Protein AF-0000000084338609 (afdb_homodimer)

Structure (mmCIF, N/CA/C/O backbone):
data_AF-0000000084338609-model_v1
#
loop_
_entity.id
_entity.type
_entity.pdbx_description
1 polymer 'Glyoxalase/Bleomycin resistance protein/Dioxygenase superfamily protein'
#
loop_
_atom_site.group_PDB
_atom_site.id
_atom_site.type_symbol
_atom_site.label_atom_id
_atom_site.label_alt_id
_atom_site.label_comp_id
_atom_site.label_asym_id
_atom_site.label_entity_id
_atom_site.label_seq_id
_atom_site.pdbx_PDB_ins_code
_atom_site.Cartn_x
_atom_site.Cartn_y
_atom_site.Cartn_z
_atom_site.occupancy
_atom_site.B_iso_or_equiv
_atom_site.auth_seq_id
_atom_site.auth_comp_id
_atom_site.auth_asym_id
_atom_site.auth_atom_id
_atom_site.pdbx_PDB_model_num
ATOM 1 N N . MET A 1 1 ? 0.098 9.461 13.445 1 87.94 1 MET A N 1
ATOM 2 C CA . MET A 1 1 ? -0.353 8.664 12.312 1 87.94 1 MET A CA 1
ATOM 3 C C . MET A 1 1 ? 0.06 7.203 12.469 1 87.94 1 MET A C 1
ATOM 5 O O . MET A 1 1 ? 1.233 6.906 12.703 1 87.94 1 MET A O 1
ATOM 9 N N . ARG A 1 2 ? -0.938 6.297 12.406 1 88.81 2 ARG A N 1
ATOM 10 C CA . ARG A 1 2 ? -0.7 4.855 12.43 1 88.81 2 ARG A CA 1
ATOM 11 C C . ARG A 1 2 ? -1.243 4.188 11.172 1 88.81 2 ARG A C 1
ATOM 13 O O . ARG A 1 2 ? -2.371 4.461 10.758 1 88.81 2 ARG A O 1
ATOM 20 N N . LEU A 1 3 ? -0.462 3.348 10.648 1 91.56 3 LEU A N 1
ATOM 21 C CA . LEU A 1 3 ? -0.918 2.648 9.453 1 91.56 3 LEU A CA 1
ATOM 22 C C . LEU A 1 3 ? -1.993 1.624 9.797 1 91.56 3 LEU A C 1
ATOM 24 O O . LEU A 1 3 ? -1.75 0.702 10.578 1 91.56 3 LEU A O 1
ATOM 28 N N . ALA A 1 4 ? -3.098 1.793 9.25 1 92 4 ALA A N 1
ATOM 29 C CA . ALA A 1 4 ? -4.207 0.884 9.531 1 92 4 ALA A CA 1
ATOM 30 C C . ALA A 1 4 ? -4.434 -0.074 8.367 1 92 4 ALA A C 1
ATOM 32 O O . ALA A 1 4 ? -4.625 -1.275 8.57 1 92 4 ALA A O 1
ATOM 33 N N . PHE A 1 5 ? -4.352 0.494 7.176 1 93.12 5 PHE A N 1
ATOM 34 C CA . PHE A 1 5 ? -4.684 -0.307 6.004 1 93.12 5 PHE A CA 1
ATOM 35 C C . PHE A 1 5 ? -3.717 -0.025 4.859 1 93.12 5 PHE A C 1
ATOM 37 O O . PHE A 1 5 ? -3.107 1.045 4.805 1 93.12 5 PHE A O 1
ATOM 44 N N . THR A 1 6 ? -3.453 -0.991 4.098 1 94.69 6 THR A N 1
ATOM 45 C CA . THR A 1 6 ? -3.207 -0.726 2.684 1 94.69 6 THR A CA 1
ATOM 46 C C . THR A 1 6 ? -4.504 -0.804 1.884 1 94.69 6 THR A C 1
ATOM 48 O O . THR A 1 6 ? -5.199 -1.823 1.915 1 94.69 6 THR A O 1
ATOM 51 N N . TYR A 1 7 ? -4.852 0.282 1.239 1 95.19 7 TYR A N 1
ATOM 52 C CA . TYR A 1 7 ? -6.152 0.395 0.583 1 95.19 7 TYR A CA 1
ATOM 53 C C . TYR A 1 7 ? -6.016 0.237 -0.926 1 95.19 7 TYR A C 1
ATOM 55 O O . TYR A 1 7 ? -5.137 0.847 -1.544 1 95.19 7 TYR A O 1
ATOM 63 N N . ASN A 1 8 ? -6.801 -0.624 -1.432 1 96.06 8 ASN A N 1
ATOM 64 C CA . ASN A 1 8 ? -6.855 -0.903 -2.863 1 96.06 8 ASN A CA 1
ATOM 65 C C . ASN A 1 8 ? -8.242 -0.628 -3.436 1 96.06 8 ASN A C 1
ATOM 67 O O . ASN A 1 8 ? -9.141 -1.459 -3.312 1 96.06 8 ASN A O 1
ATOM 71 N N . PRO A 1 9 ? -8.398 0.532 -4.117 1 95.69 9 PRO A N 1
ATOM 72 C CA . PRO A 1 9 ? -9.664 0.771 -4.812 1 95.69 9 PRO A CA 1
ATOM 73 C C . PRO A 1 9 ? -9.828 -0.091 -6.062 1 95.69 9 PRO A C 1
ATOM 75 O O . PRO A 1 9 ? -8.906 -0.176 -6.879 1 95.69 9 PRO A O 1
ATOM 78 N N . VAL A 1 10 ? -10.953 -0.703 -6.246 1 95.94 10 VAL A N 1
ATOM 79 C CA . VAL A 1 10 ? -11.141 -1.642 -7.348 1 95.94 10 VAL A CA 1
ATOM 80 C C . VAL A 1 10 ? -12.461 -1.353 -8.055 1 95.94 10 VAL A C 1
ATOM 82 O O . VAL A 1 10 ? -13.406 -0.859 -7.438 1 95.94 10 VAL A O 1
ATOM 85 N N . PRO A 1 11 ? -12.523 -1.62 -9.344 1 94.06 11 PRO A N 1
ATOM 86 C CA . PRO A 1 11 ? -13.773 -1.388 -10.07 1 94.06 11 PRO A CA 1
ATOM 87 C C . PRO A 1 11 ? -14.852 -2.412 -9.734 1 94.06 11 PRO A C 1
ATOM 89 O O . PRO A 1 11 ? -16.047 -2.148 -9.93 1 94.06 11 PRO A O 1
ATOM 92 N N . ASP A 1 12 ? -14.508 -3.607 -9.258 1 94.19 12 ASP A N 1
ATOM 93 C CA . ASP A 1 12 ? -15.414 -4.703 -8.922 1 94.19 12 ASP A CA 1
ATOM 94 C C . ASP A 1 12 ? -14.977 -5.406 -7.641 1 94.19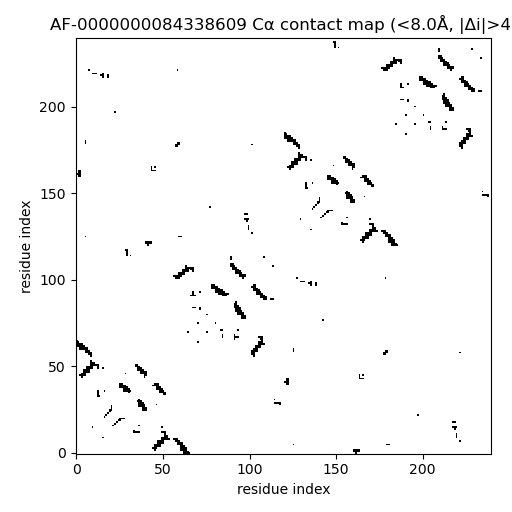 12 ASP A C 1
ATOM 96 O O . ASP A 1 12 ? -14.078 -6.25 -7.668 1 94.19 12 ASP A O 1
ATOM 100 N N . VAL A 1 13 ? -15.672 -5.164 -6.551 1 94.44 13 VAL A N 1
ATOM 101 C CA . VAL A 1 13 ? -15.289 -5.648 -5.23 1 94.44 13 VAL A CA 1
ATOM 102 C C . VAL A 1 13 ? -15.43 -7.168 -5.172 1 94.44 13 VAL A C 1
ATOM 104 O O . VAL A 1 13 ? -14.586 -7.855 -4.59 1 94.44 13 VAL A O 1
ATOM 107 N N . GLU A 1 14 ? -16.469 -7.684 -5.777 1 93.81 14 GLU A N 1
ATOM 108 C CA . GLU A 1 14 ? -16.688 -9.125 -5.77 1 93.81 14 GLU A CA 1
ATOM 109 C C . GLU A 1 14 ? -15.555 -9.859 -6.496 1 93.81 14 GLU A C 1
ATOM 111 O O . GLU A 1 14 ? -15.109 -10.914 -6.051 1 93.81 14 GLU A O 1
ATOM 116 N N . GLU A 1 15 ? -15.219 -9.328 -7.578 1 95.38 15 GLU A N 1
ATOM 117 C CA . GLU A 1 15 ? -14.102 -9.914 -8.305 1 95.38 15 GLU A CA 1
ATOM 118 C C . GLU A 1 15 ? -12.82 -9.883 -7.473 1 95.38 15 GLU A C 1
ATOM 120 O O . GLU A 1 15 ? -12.062 -10.852 -7.449 1 95.38 15 GLU A O 1
ATOM 125 N N . ALA A 1 16 ? -12.547 -8.75 -6.855 1 95 16 ALA A N 1
ATOM 126 C CA . ALA A 1 16 ? -11.383 -8.633 -5.98 1 95 16 ALA A CA 1
ATOM 127 C C . ALA A 1 16 ? -11.453 -9.641 -4.836 1 95 16 ALA A C 1
ATOM 129 O O . ALA A 1 16 ? -10.453 -10.289 -4.512 1 95 16 ALA A O 1
ATOM 130 N N . LEU A 1 17 ? -12.586 -9.758 -4.25 1 93.19 17 LEU A N 1
ATOM 131 C CA . LEU A 1 17 ? -12.797 -10.711 -3.168 1 93.19 17 LEU A CA 1
ATOM 132 C C . LEU A 1 17 ? -12.445 -12.125 -3.615 1 93.19 17 LEU A C 1
ATOM 134 O O . LEU A 1 17 ? -11.711 -12.836 -2.924 1 93.19 17 LEU A O 1
ATOM 138 N N . SER A 1 18 ? -12.969 -12.562 -4.715 1 94.81 18 SER A N 1
ATOM 139 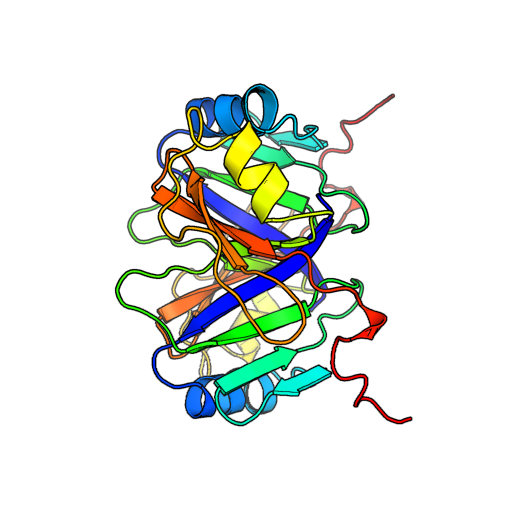C CA . SER A 1 18 ? -12.695 -13.891 -5.258 1 94.81 18 SER A CA 1
ATOM 140 C C . SER A 1 18 ? -11.203 -14.102 -5.473 1 94.81 18 SER A C 1
ATOM 142 O O . SER A 1 18 ? -10.664 -15.156 -5.137 1 94.81 18 SER A O 1
ATOM 144 N N . PHE A 1 19 ? -10.562 -13.148 -5.93 1 96.38 19 PHE A N 1
ATOM 145 C CA . PHE A 1 19 ? -9.141 -13.242 -6.215 1 96.38 19 PHE A CA 1
ATOM 146 C C . PHE A 1 19 ? -8.336 -13.383 -4.926 1 96.38 19 PHE A C 1
ATOM 148 O O . PHE A 1 19 ? -7.559 -14.328 -4.773 1 96.38 19 PHE A O 1
ATOM 155 N N . TYR A 1 20 ? -8.492 -12.445 -4.016 1 95.25 20 TYR A N 1
ATOM 156 C CA . TYR A 1 20 ? -7.66 -12.414 -2.816 1 95.25 20 TYR A CA 1
ATOM 157 C C . TYR A 1 20 ? -8 -13.57 -1.884 1 95.25 20 TYR A C 1
ATOM 159 O O . TYR A 1 20 ? -7.105 -14.172 -1.286 1 95.25 20 TYR A O 1
ATOM 167 N N . ARG A 1 21 ? -9.258 -13.883 -1.767 1 93.75 21 ARG A N 1
ATOM 168 C CA . ARG A 1 21 ? -9.68 -14.961 -0.886 1 93.75 21 ARG A CA 1
ATOM 169 C C . ARG A 1 21 ? -9.398 -16.328 -1.516 1 93.75 21 ARG A C 1
ATOM 171 O O . ARG A 1 21 ? -8.789 -17.188 -0.888 1 93.75 21 ARG A O 1
ATOM 178 N N . ASP A 1 22 ? -9.859 -16.531 -2.727 1 93.69 22 ASP A N 1
ATOM 179 C CA . ASP A 1 22 ? -9.891 -17.875 -3.316 1 93.69 22 ASP A CA 1
ATOM 180 C C . ASP A 1 22 ? -8.594 -18.172 -4.059 1 93.69 22 ASP A C 1
ATOM 182 O O . ASP A 1 22 ? -8.109 -19.312 -4.035 1 93.69 22 ASP A O 1
ATOM 186 N N . THR A 1 23 ? -8.086 -17.219 -4.785 1 91.81 23 THR A N 1
ATOM 187 C CA . THR A 1 23 ? -6.867 -17.453 -5.555 1 91.81 23 THR A CA 1
ATOM 188 C C . THR A 1 23 ? -5.637 -17.328 -4.66 1 91.81 23 THR A C 1
ATOM 190 O O . THR A 1 23 ? -4.742 -18.172 -4.715 1 91.81 23 THR A O 1
ATOM 193 N N . LEU A 1 24 ? -5.57 -16.312 -3.797 1 91.75 24 LEU A N 1
ATOM 194 C CA . LEU A 1 24 ? -4.387 -16.094 -2.973 1 91.75 24 LEU A CA 1
ATOM 195 C C . LEU A 1 24 ? -4.547 -16.75 -1.607 1 91.75 24 LEU A C 1
ATOM 197 O O . LEU A 1 24 ? -3.568 -16.922 -0.877 1 91.75 24 LEU A O 1
ATOM 201 N N . GLY A 1 25 ? -5.809 -17.062 -1.225 1 91.62 25 GLY A N 1
ATOM 202 C CA . GLY A 1 25 ? -6.062 -17.766 0.022 1 91.62 25 GLY A CA 1
ATOM 203 C C . GLY A 1 25 ? -6.023 -16.859 1.238 1 91.62 25 GLY A C 1
ATOM 204 O O . GLY A 1 25 ? -5.73 -17.312 2.348 1 91.62 25 GLY A O 1
ATOM 205 N N . TRP A 1 26 ? -6.25 -15.539 1.064 1 92.31 26 TRP A N 1
ATOM 206 C CA . TRP A 1 26 ? -6.215 -14.617 2.193 1 92.31 26 TRP A CA 1
ATOM 207 C C . TRP A 1 26 ? -7.492 -14.711 3.018 1 92.31 26 TRP A C 1
ATOM 209 O O . TRP A 1 26 ? -8.555 -15.047 2.488 1 92.31 26 TRP A O 1
ATOM 219 N N . THR A 1 27 ? -7.367 -14.469 4.273 1 93.56 27 THR A N 1
ATOM 220 C CA . THR A 1 27 ? -8.484 -14.555 5.203 1 93.56 27 THR A CA 1
ATOM 221 C C . THR A 1 27 ? -9.188 -13.203 5.332 1 93.56 27 THR A C 1
ATOM 223 O O . THR A 1 27 ? -8.539 -12.18 5.574 1 93.56 27 THR A O 1
ATOM 226 N N . GLU A 1 28 ? -10.492 -13.219 5.18 1 91.88 28 GLU A N 1
ATOM 227 C CA . GLU A 1 28 ? -11.281 -12.008 5.391 1 91.88 28 GLU A CA 1
ATOM 228 C C . GLU A 1 28 ? -11.312 -11.617 6.867 1 91.88 28 GLU A C 1
ATOM 230 O O . GLU A 1 28 ? -11.5 -12.477 7.734 1 91.88 28 GLU A O 1
ATOM 235 N N . ALA A 1 29 ? -11.055 -10.375 7.078 1 90.81 29 ALA A N 1
ATOM 236 C CA . ALA A 1 29 ? -11.156 -9.852 8.438 1 90.81 29 ALA A CA 1
ATOM 237 C C . ALA A 1 29 ? -12.57 -9.375 8.742 1 90.81 29 ALA A C 1
ATOM 239 O O . ALA A 1 29 ? -13.156 -9.742 9.758 1 90.81 29 ALA A O 1
ATOM 240 N N . TRP A 1 30 ? -13.125 -8.594 7.906 1 87.62 30 TRP A N 1
ATOM 241 C CA . TRP A 1 30 ? -14.477 -8.055 8.023 1 87.62 30 TRP A CA 1
ATOM 242 C C . TRP A 1 30 ? -14.969 -7.531 6.68 1 87.62 30 TRP A C 1
ATOM 244 O O . TRP A 1 30 ? -14.188 -7.402 5.73 1 87.62 30 TRP A O 1
ATOM 254 N N . ARG A 1 31 ? -16.25 -7.367 6.551 1 86.75 31 ARG A N 1
ATOM 255 C CA . ARG A 1 31 ? -16.875 -6.758 5.379 1 86.75 31 ARG A CA 1
ATOM 256 C C . ARG A 1 31 ? -17.938 -5.75 5.789 1 86.75 31 ARG A C 1
ATOM 258 O O . ARG A 1 31 ? -18.609 -5.922 6.812 1 86.75 31 ARG A O 1
ATOM 265 N N . HIS A 1 32 ? -17.906 -4.656 5.098 1 81.38 32 HIS A N 1
ATOM 266 C CA . HIS A 1 32 ? -19 -3.701 5.223 1 81.38 32 HIS A CA 1
ATOM 267 C C . HIS A 1 32 ? -19.891 -3.713 3.975 1 81.38 32 HIS A C 1
ATOM 269 O O . HIS A 1 32 ? -19.531 -3.107 2.959 1 81.38 32 HIS A O 1
ATOM 275 N N . GLY A 1 33 ? -20.984 -4.281 4.164 1 75.75 33 GLY A N 1
ATOM 276 C CA . GLY A 1 33 ? -21.844 -4.461 3.008 1 75.75 33 GLY A CA 1
ATOM 277 C C . GLY A 1 33 ? -21.125 -5.078 1.82 1 75.75 33 GLY A C 1
ATOM 278 O O . GLY A 1 33 ? -20.297 -5.965 1.986 1 75.75 33 GLY A O 1
ATOM 279 N N . ASP A 1 34 ? -21.578 -4.691 0.685 1 71.56 34 ASP A N 1
ATOM 280 C CA . ASP A 1 34 ? -20.953 -5.199 -0.541 1 71.56 34 ASP A CA 1
ATOM 281 C C . ASP A 1 34 ? -19.984 -4.18 -1.13 1 71.56 34 ASP A C 1
ATOM 283 O O . ASP A 1 34 ? -19.641 -4.25 -2.312 1 71.56 34 ASP A O 1
ATOM 287 N N . HIS A 1 35 ? -19.469 -3.389 -0.235 1 84.81 35 HIS A N 1
ATOM 288 C CA . HIS A 1 35 ? -18.734 -2.266 -0.814 1 84.81 35 HIS A CA 1
ATOM 289 C C . HIS A 1 35 ? -17.312 -2.203 -0.282 1 84.81 35 HIS A C 1
ATOM 291 O O . HIS A 1 35 ? -16.438 -1.592 -0.904 1 84.81 35 HIS A O 1
ATOM 297 N N . THR A 1 36 ? -17.078 -2.803 0.878 1 90 36 THR A N 1
ATOM 298 C CA . THR A 1 36 ? -15.727 -2.748 1.42 1 90 36 THR A CA 1
ATOM 299 C C . THR A 1 36 ? -15.375 -4.059 2.119 1 90 36 THR A C 1
ATOM 301 O O . THR A 1 36 ? -16.172 -4.594 2.891 1 90 36 THR A O 1
ATOM 304 N N . VAL A 1 37 ? -14.234 -4.594 1.826 1 93.12 37 VAL A N 1
ATOM 305 C CA . VAL A 1 37 ? -13.734 -5.82 2.441 1 93.12 37 VAL A CA 1
ATOM 306 C C . VAL A 1 37 ? -12.305 -5.609 2.934 1 93.12 37 VAL A C 1
ATOM 308 O O . VAL A 1 37 ? -11.484 -5 2.24 1 93.12 37 VAL A O 1
ATOM 311 N N . ALA A 1 38 ? -12.055 -6.113 4.113 1 94.06 38 ALA A N 1
ATOM 312 C CA . ALA A 1 38 ? -10.688 -6.117 4.617 1 94.06 38 ALA A CA 1
ATOM 313 C C . ALA A 1 38 ? -10.18 -7.543 4.824 1 94.06 38 ALA A C 1
ATOM 315 O O . ALA A 1 38 ? -10.938 -8.422 5.254 1 94.06 38 ALA A O 1
ATOM 316 N N . PHE A 1 39 ? -8.938 -7.762 4.445 1 94.38 39 PHE A N 1
ATOM 317 C CA . PHE A 1 39 ? -8.25 -9.031 4.648 1 94.38 39 PHE A CA 1
ATOM 318 C C . PHE A 1 39 ? -7.191 -8.906 5.738 1 94.38 39 PHE A C 1
ATOM 320 O O . PHE A 1 39 ? -6.5 -7.891 5.82 1 94.38 39 PHE A O 1
ATOM 327 N N . THR A 1 40 ? -7.078 -9.945 6.504 1 92.19 40 THR A N 1
ATOM 328 C CA . THR A 1 40 ? -5.984 -10.016 7.469 1 92.19 40 THR A CA 1
ATOM 329 C C . THR A 1 40 ? -4.656 -10.273 6.766 1 92.19 40 THR A C 1
ATOM 331 O O . THR A 1 40 ? -4.598 -11.062 5.816 1 92.19 40 THR A O 1
ATOM 334 N N . ILE A 1 41 ? -3.686 -9.539 7.125 1 87.38 41 ILE A N 1
ATOM 335 C CA . ILE A 1 41 ? -2.332 -9.812 6.652 1 87.38 41 ILE A CA 1
ATOM 336 C C . ILE A 1 41 ? -1.506 -10.438 7.77 1 87.38 41 ILE A C 1
ATOM 338 O O . ILE A 1 41 ? -1.368 -9.852 8.852 1 87.38 41 ILE A O 1
ATOM 342 N N . PRO A 1 42 ? -0.977 -11.586 7.527 1 83 42 PRO A N 1
ATOM 343 C CA . PRO A 1 42 ? -0.228 -12.258 8.594 1 83 42 PRO A CA 1
ATOM 344 C C . PRO A 1 42 ? 0.941 -11.422 9.109 1 83 42 PRO A C 1
ATOM 346 O O . PRO A 1 42 ? 1.632 -10.766 8.32 1 83 42 PRO A O 1
ATOM 349 N N . GLY A 1 43 ? 1.108 -11.414 10.484 1 82.94 43 GLY A N 1
ATOM 350 C CA . GLY A 1 43 ? 2.289 -10.836 11.109 1 82.94 43 GLY A CA 1
ATOM 351 C C . GLY A 1 43 ? 2.16 -9.344 11.359 1 82.94 43 GLY A C 1
ATOM 352 O O . GLY A 1 43 ? 3.125 -8.688 11.766 1 82.94 43 GLY A O 1
ATOM 353 N N . THR A 1 44 ? 1.081 -8.766 11.023 1 88.38 44 THR A N 1
ATOM 354 C CA . THR A 1 44 ? 0.899 -7.332 11.219 1 88.38 44 THR A CA 1
ATOM 355 C C . THR A 1 44 ? -0.546 -7.016 11.594 1 88.38 44 THR A C 1
ATOM 357 O O . THR A 1 44 ? -1.44 -7.836 11.383 1 88.38 44 THR A O 1
ATOM 360 N N . ASN A 1 45 ? -0.755 -5.922 12.203 1 88.5 45 ASN A N 1
ATOM 361 C CA . ASN A 1 45 ? -2.104 -5.434 12.477 1 88.5 45 ASN A CA 1
ATOM 362 C C . ASN A 1 45 ? -2.654 -4.629 11.305 1 88.5 45 ASN A C 1
ATOM 364 O O . ASN A 1 45 ? -3.82 -4.23 11.312 1 88.5 45 ASN A O 1
ATOM 368 N N . VAL A 1 46 ? -1.867 -4.371 10.352 1 92 46 VAL A N 1
ATOM 369 C CA . VAL A 1 46 ? -2.309 -3.693 9.141 1 92 46 VAL A CA 1
ATOM 370 C C . VAL A 1 46 ? -3.18 -4.633 8.305 1 92 46 VAL A C 1
ATOM 372 O O . VAL A 1 46 ? -2.854 -5.812 8.148 1 92 46 VAL A O 1
ATOM 375 N N . GLN A 1 47 ? -4.289 -4.133 7.871 1 93.69 47 GLN A N 1
ATOM 376 C CA . GLN A 1 47 ? -5.168 -4.949 7.039 1 93.69 47 GLN A CA 1
ATOM 377 C C . GLN A 1 47 ? -5.129 -4.488 5.582 1 93.69 47 GLN A C 1
ATOM 379 O O . GLN A 1 47 ? -4.734 -3.359 5.293 1 93.69 47 GLN A O 1
ATOM 384 N N . PHE A 1 48 ? -5.406 -5.379 4.688 1 94.75 48 PHE A N 1
ATOM 385 C CA . PHE A 1 48 ? -5.586 -5.078 3.271 1 94.75 48 PHE A CA 1
ATOM 386 C C . PHE A 1 48 ? -7.051 -4.797 2.959 1 94.75 48 PHE A C 1
ATOM 388 O O . PHE A 1 48 ? -7.895 -5.691 3.057 1 94.75 48 PHE A O 1
ATOM 395 N N . MET A 1 49 ? -7.336 -3.596 2.574 1 94.75 49 MET A N 1
ATOM 396 C CA . MET A 1 49 ? -8.727 -3.182 2.387 1 94.75 49 MET A CA 1
ATOM 397 C C . MET A 1 49 ? -9.023 -2.922 0.914 1 94.75 49 MET A C 1
ATOM 399 O O . MET A 1 49 ? -8.25 -2.248 0.23 1 94.75 49 MET A O 1
ATOM 403 N N . VAL A 1 50 ? -10.078 -3.492 0.458 1 95.44 50 VAL A N 1
ATOM 404 C CA . VAL A 1 50 ? -10.562 -3.24 -0.896 1 95.44 50 VAL A CA 1
ATOM 405 C C . VAL A 1 50 ? -11.906 -2.527 -0.838 1 95.44 50 VAL A C 1
ATOM 407 O O . VAL A 1 50 ? -12.742 -2.832 0.016 1 95.44 50 VAL A O 1
ATOM 410 N N . GLY A 1 51 ? -12.109 -1.595 -1.711 1 93.38 51 GLY A N 1
ATOM 411 C CA . GLY A 1 51 ? -13.359 -0.87 -1.835 1 93.38 51 GLY A CA 1
ATOM 412 C C . GLY A 1 51 ? -13.602 -0.33 -3.232 1 93.38 51 GLY A C 1
ATOM 413 O O . GLY A 1 51 ? -12.75 -0.464 -4.109 1 93.38 51 GLY A O 1
ATOM 414 N N . PRO A 1 52 ? -14.789 0.216 -3.381 1 90.94 52 PRO A N 1
ATOM 415 C CA . PRO A 1 52 ? -15.125 0.717 -4.715 1 90.94 52 PRO A CA 1
ATOM 416 C C . PRO A 1 52 ? -14.219 1.858 -5.164 1 90.94 52 PRO A C 1
ATOM 418 O O . PRO A 1 52 ? -13.914 2.76 -4.379 1 90.94 52 PRO A O 1
ATOM 421 N N . ARG A 1 53 ? -13.781 1.732 -6.418 1 89.25 53 ARG A N 1
ATOM 422 C CA . ARG A 1 53 ? -12.891 2.734 -6.992 1 89.25 53 ARG A CA 1
ATOM 423 C C . ARG A 1 53 ? -13.68 3.934 -7.512 1 89.25 53 ARG A C 1
ATOM 425 O O . ARG A 1 53 ? -14.625 3.773 -8.297 1 89.25 53 ARG A O 1
ATOM 432 N N . VAL A 1 54 ? -13.297 5.074 -6.984 1 80.75 54 VAL A N 1
ATOM 433 C CA . VAL A 1 54 ? -13.695 6.332 -7.605 1 80.75 54 VAL A CA 1
ATOM 434 C C . VAL A 1 54 ? -12.68 6.738 -8.672 1 80.75 54 VAL A C 1
ATOM 436 O O . VAL A 1 54 ? -11.492 6.445 -8.539 1 80.75 54 VAL A O 1
ATOM 439 N N . ALA A 1 55 ? -13.125 7.285 -9.719 1 78.44 55 ALA A N 1
ATOM 440 C CA . ALA A 1 55 ? -12.266 7.59 -10.859 1 78.44 55 ALA A CA 1
ATOM 441 C C . ALA A 1 55 ? -10.961 8.234 -10.406 1 78.44 55 ALA A C 1
ATOM 443 O O . ALA A 1 55 ? -10.969 9.18 -9.609 1 78.44 55 ALA A O 1
ATOM 444 N N . GLY A 1 56 ? -9.859 7.617 -10.891 1 79.56 56 GLY A N 1
ATOM 445 C CA . GLY A 1 56 ? -8.539 8.172 -10.664 1 79.56 56 GLY A CA 1
ATOM 446 C C . GLY A 1 56 ? -7.91 7.711 -9.359 1 79.56 56 GLY A C 1
ATOM 447 O O . GLY A 1 56 ? -6.742 7.996 -9.094 1 79.56 56 GLY A O 1
ATOM 448 N N . GLU A 1 57 ? -8.641 6.98 -8.539 1 89.19 57 GLU A N 1
ATOM 449 C CA . GLU A 1 57 ? -8.117 6.531 -7.258 1 89.19 57 GLU A CA 1
ATOM 450 C C . GLU A 1 57 ? -7.086 5.418 -7.438 1 89.19 57 GLU A C 1
ATOM 452 O O . GLU A 1 57 ? -7.262 4.539 -8.289 1 89.19 57 GLU A O 1
ATOM 457 N N . GLN A 1 58 ? -6.035 5.539 -6.77 1 92.56 58 GLN A N 1
ATOM 458 C CA . GLN A 1 58 ? -4.941 4.574 -6.82 1 92.56 58 GLN A CA 1
ATOM 459 C C . GLN A 1 58 ? -4.711 3.93 -5.457 1 92.56 58 GLN A C 1
ATOM 461 O O . GLN A 1 58 ? -5.18 4.438 -4.438 1 92.56 58 GLN A O 1
ATOM 466 N N . PRO A 1 59 ? -4.082 2.793 -5.48 1 96.12 59 PRO A N 1
ATOM 467 C CA . PRO A 1 59 ? -3.762 2.178 -4.191 1 96.12 59 PRO A CA 1
ATOM 468 C C . PRO A 1 59 ? -2.83 3.037 -3.34 1 96.12 59 PRO A C 1
ATOM 470 O O . PRO A 1 59 ? -2.033 3.811 -3.881 1 96.12 59 PRO A O 1
ATOM 473 N N . GLY A 1 60 ? -2.93 2.842 -2.072 1 95.69 60 GLY A N 1
ATOM 474 C CA . GLY A 1 60 ? -2.043 3.557 -1.17 1 95.69 60 GLY A CA 1
ATOM 475 C C . GLY A 1 60 ? -2.277 3.219 0.29 1 95.69 60 GLY A C 1
ATOM 476 O O . GLY A 1 60 ? -3.209 2.48 0.619 1 95.69 60 GLY A O 1
ATOM 477 N N . PRO A 1 61 ? -1.408 3.701 1.155 1 95.19 61 PRO A N 1
ATOM 478 C CA . PRO A 1 61 ? -1.556 3.477 2.596 1 95.19 61 PRO A CA 1
ATOM 479 C C . PRO A 1 61 ? -2.646 4.344 3.219 1 95.19 61 PRO A C 1
ATOM 481 O O . PRO A 1 61 ? -2.834 5.492 2.814 1 95.19 61 PRO A O 1
ATOM 484 N N . ALA A 1 62 ? -3.332 3.807 4.137 1 95.06 62 ALA A N 1
ATOM 485 C CA . ALA A 1 62 ? -4.348 4.531 4.895 1 95.06 62 ALA A CA 1
ATOM 486 C C . ALA A 1 62 ? -3.969 4.621 6.371 1 95.06 62 ALA A C 1
ATOM 488 O O . ALA A 1 62 ? -3.826 3.596 7.047 1 95.06 62 ALA A O 1
ATOM 489 N N . PHE A 1 63 ? -3.855 5.785 6.832 1 95.25 63 PHE A N 1
ATOM 490 C CA . PHE A 1 63 ? -3.383 6.027 8.188 1 95.25 63 PHE A CA 1
ATOM 491 C C . PHE A 1 63 ? -4.531 6.461 9.094 1 95.25 63 PHE A C 1
ATOM 493 O O . PHE A 1 63 ? -5.348 7.301 8.703 1 95.25 63 PHE A O 1
ATOM 500 N N . LEU A 1 64 ? -4.535 5.836 10.227 1 94 64 LEU A N 1
ATOM 501 C CA . LEU A 1 64 ? -5.398 6.316 11.297 1 94 64 LEU A CA 1
ATOM 502 C C . LEU A 1 64 ? -4.797 7.547 11.969 1 94 64 LEU A C 1
ATOM 504 O O . LEU A 1 64 ? -3.639 7.531 12.383 1 94 64 LEU A O 1
ATOM 508 N N . VAL A 1 65 ? -5.5 8.641 12.008 1 94.69 65 VAL A N 1
ATOM 509 C CA . VAL A 1 65 ? -5.121 9.859 12.719 1 94.69 65 VAL A CA 1
ATOM 510 C C . VAL A 1 65 ? -6.16 10.172 13.789 1 94.69 65 VAL A C 1
ATOM 512 O O . VAL A 1 65 ? -7.25 9.602 13.805 1 94.69 65 VAL A O 1
ATOM 515 N N . ASP A 1 66 ? -5.812 10.992 14.734 1 93.81 66 ASP A N 1
ATOM 516 C CA . ASP A 1 66 ? -6.734 11.32 15.82 1 93.81 66 ASP A CA 1
ATOM 517 C C . ASP A 1 66 ? -7.996 12 15.281 1 93.81 66 ASP A C 1
ATOM 519 O O . ASP A 1 66 ? -9.102 11.727 15.758 1 93.81 66 ASP A O 1
ATOM 523 N N . SER A 1 67 ? -7.84 12.906 14.398 1 96.38 67 SER A N 1
ATOM 524 C CA . SER A 1 67 ? -8.93 13.633 13.758 1 96.38 67 SER A CA 1
ATOM 525 C C . SER A 1 67 ? -8.57 14.008 12.32 1 96.38 67 SER A C 1
ATOM 527 O O . SER A 1 67 ? -7.625 14.758 12.078 1 96.38 67 SER A O 1
ATOM 529 N N . VAL A 1 68 ? -9.32 13.484 11.336 1 97.69 68 VAL A N 1
ATOM 530 C CA . VAL A 1 68 ? -9.094 13.781 9.93 1 97.69 68 VAL A CA 1
ATOM 531 C C . VAL A 1 68 ? -9.328 15.266 9.672 1 97.69 68 VAL A C 1
ATOM 533 O O . VAL A 1 68 ? -8.562 15.906 8.945 1 97.69 68 VAL A O 1
ATOM 536 N N . GLU A 1 69 ? -10.359 15.789 10.258 1 97.5 69 GLU A N 1
ATOM 537 C CA . GLU A 1 69 ? -10.695 17.203 10.078 1 97.5 69 GLU A CA 1
ATOM 538 C C . GLU A 1 69 ? -9.578 18.094 10.594 1 97.5 69 GLU A C 1
ATOM 540 O O . GLU A 1 69 ? -9.211 19.078 9.945 1 97.5 69 GLU A O 1
ATOM 545 N N . ARG A 1 70 ? -9.078 17.797 11.773 1 97.5 70 ARG A N 1
ATOM 546 C CA . ARG A 1 70 ? -7.98 18.578 12.336 1 97.5 70 ARG A CA 1
ATOM 547 C C . ARG A 1 70 ? -6.734 18.469 11.461 1 97.5 70 ARG A C 1
ATOM 549 O O . ARG A 1 70 ? -6.055 19.469 11.211 1 97.5 70 ARG A O 1
ATOM 556 N N . PHE A 1 71 ? -6.402 17.281 11.039 1 96.94 71 PHE A N 1
ATOM 557 C CA . PHE A 1 71 ? -5.254 17.062 10.164 1 96.94 71 PHE A CA 1
ATOM 558 C C . PHE A 1 71 ? -5.367 17.922 8.906 1 96.94 71 PHE A C 1
ATOM 560 O O . PHE A 1 71 ? -4.406 18.578 8.5 1 96.94 71 PHE A O 1
ATOM 567 N N . TYR A 1 72 ? -6.52 17.844 8.32 1 97.81 72 TYR A N 1
ATOM 568 C CA . TYR A 1 72 ? -6.781 18.625 7.121 1 97.81 72 TYR A CA 1
ATOM 569 C C . TYR A 1 72 ? -6.57 20.109 7.379 1 97.81 72 TYR A C 1
ATOM 571 O O . TYR A 1 72 ? -5.887 20.797 6.613 1 97.81 72 TYR A O 1
ATOM 579 N N . ALA A 1 73 ? -7.156 20.609 8.406 1 97.88 73 ALA A N 1
ATOM 580 C CA . ALA A 1 73 ? -7.066 22.016 8.734 1 97.88 73 ALA A CA 1
ATOM 581 C C . ALA A 1 73 ? -5.613 22.453 8.93 1 97.88 73 ALA A C 1
ATOM 583 O O . ALA A 1 73 ? -5.215 23.531 8.508 1 97.88 73 ALA A O 1
ATOM 584 N N . GLU A 1 74 ? -4.883 21.594 9.516 1 96.38 74 GLU A N 1
ATOM 585 C CA . GLU A 1 74 ? -3.496 21.906 9.852 1 96.38 74 GLU A CA 1
ATOM 586 C C . GLU A 1 74 ? -2.596 21.828 8.625 1 96.38 74 GLU A C 1
ATOM 588 O O . GLU A 1 74 ? -1.523 22.438 8.586 1 96.38 74 GLU A O 1
ATOM 593 N N . HIS A 1 75 ? -2.986 21.062 7.621 1 96.56 75 HIS A N 1
ATOM 594 C CA . HIS A 1 75 ? -2.029 20.734 6.566 1 96.56 75 HIS A CA 1
ATOM 595 C C . HIS A 1 75 ? -2.559 21.141 5.195 1 96.56 75 HIS A C 1
ATOM 597 O O . HIS A 1 75 ? -1.862 20.984 4.188 1 96.56 75 HIS A O 1
ATOM 603 N N . ARG A 1 76 ? -3.789 21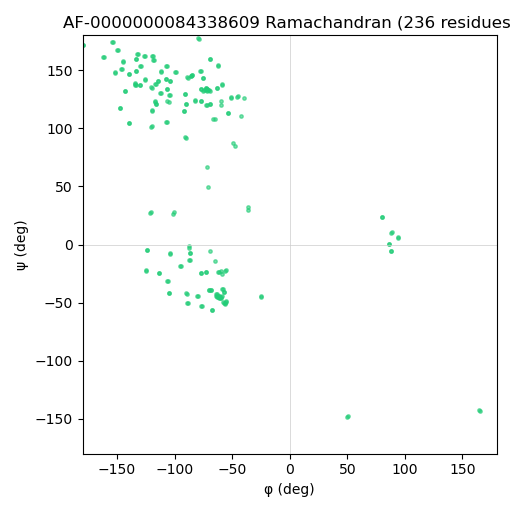.625 5.105 1 96.19 76 ARG A N 1
ATOM 604 C CA . ARG A 1 76 ? -4.449 21.875 3.828 1 96.19 76 ARG A CA 1
ATOM 605 C C . ARG A 1 76 ? -3.66 22.859 2.982 1 96.19 76 ARG A C 1
ATOM 607 O O . ARG A 1 76 ? -3.742 22.844 1.752 1 96.19 76 ARG A O 1
ATOM 614 N N . ASP A 1 77 ? -2.84 23.734 3.559 1 95 77 ASP A N 1
ATOM 615 C CA . ASP A 1 77 ? -2.076 24.734 2.812 1 95 77 ASP A CA 1
ATOM 616 C C . ASP A 1 77 ? -0.749 24.156 2.326 1 95 77 ASP A C 1
ATOM 618 O O . ASP A 1 77 ? -0.086 24.734 1.47 1 95 77 ASP A O 1
ATOM 622 N N . ARG A 1 78 ? -0.299 22.969 2.836 1 95 78 ARG A N 1
ATOM 623 C CA . ARG A 1 78 ? 1.008 22.391 2.533 1 95 78 ARG A CA 1
ATOM 624 C C . ARG A 1 78 ? 0.866 21.094 1.738 1 95 78 ARG A C 1
ATOM 626 O O . ARG A 1 78 ? 1.806 20.672 1.062 1 95 78 ARG A O 1
ATOM 633 N N . LEU A 1 79 ? -0.249 20.5 1.897 1 97.12 79 LEU A N 1
ATOM 634 C CA . LEU A 1 79 ? -0.493 19.234 1.216 1 97.12 79 LEU A CA 1
ATOM 635 C C . LEU A 1 79 ? -1.561 19.391 0.139 1 97.12 79 LEU A C 1
ATOM 637 O O . LEU A 1 79 ? -2.465 20.219 0.272 1 97.12 79 LEU A O 1
ATOM 641 N N . THR A 1 80 ? -1.439 18.609 -0.896 1 96.75 80 THR A N 1
ATOM 642 C CA . THR A 1 80 ? -2.418 18.609 -1.978 1 96.75 80 THR A CA 1
ATOM 643 C C . THR A 1 80 ? -3.51 17.578 -1.709 1 96.75 80 THR A C 1
ATOM 645 O O . THR A 1 80 ? -3.381 16.406 -2.098 1 96.75 80 THR A O 1
ATOM 648 N N . PHE A 1 81 ? -4.555 18.016 -1.083 1 97.31 81 PHE A N 1
ATOM 649 C CA . PHE A 1 81 ? -5.664 17.125 -0.791 1 97.31 81 PHE A CA 1
ATOM 650 C C . PHE A 1 81 ? -6.508 16.875 -2.037 1 97.31 81 PHE A C 1
ATOM 652 O O . PHE A 1 81 ? -6.836 17.812 -2.762 1 97.31 81 PHE A O 1
ATOM 659 N N . VAL A 1 82 ? -6.84 15.688 -2.307 1 95.56 82 VAL A N 1
ATOM 660 C CA . VAL A 1 82 ? -7.684 15.336 -3.443 1 95.56 82 VAL A CA 1
ATOM 661 C C . VAL A 1 82 ? -9.078 14.953 -2.953 1 95.56 82 VAL A C 1
ATOM 663 O O . VAL A 1 82 ? -10.055 15.031 -3.709 1 95.56 82 VAL A O 1
ATOM 666 N N . ALA A 1 83 ? -9.195 14.398 -1.779 1 95.12 83 ALA A N 1
ATOM 667 C CA . ALA A 1 83 ? -10.469 14.234 -1.086 1 95.12 83 ALA A CA 1
ATOM 668 C C . ALA A 1 83 ? -10.469 14.969 0.251 1 95.12 83 ALA A C 1
ATOM 670 O O . ALA A 1 83 ? -9.672 14.648 1.14 1 95.12 83 ALA A O 1
ATOM 671 N N . LYS A 1 84 ? -11.344 15.961 0.293 1 97.06 84 LYS A N 1
ATOM 672 C CA . LYS A 1 84 ? -11.516 16.641 1.575 1 97.06 84 LYS A CA 1
ATOM 673 C C . LYS A 1 84 ? -12.203 15.719 2.588 1 97.06 84 LYS A C 1
ATOM 675 O O . LYS A 1 84 ? -12.789 14.703 2.215 1 97.06 84 LYS A O 1
ATOM 680 N N . PRO A 1 85 ? -12.039 16.062 3.869 1 97.56 85 PRO A N 1
ATOM 681 C CA . PRO A 1 85 ? -12.688 15.219 4.867 1 97.56 85 PRO A CA 1
ATOM 682 C C . PRO A 1 85 ? -14.172 14.984 4.574 1 97.56 85 PRO A C 1
ATOM 684 O O . PRO A 1 85 ? -14.906 15.945 4.328 1 97.56 85 PRO A O 1
ATOM 687 N N . ARG A 1 86 ? -14.539 13.812 4.539 1 95.56 86 ARG A N 1
ATOM 688 C CA . ARG A 1 86 ? -15.938 13.422 4.379 1 95.56 86 ARG A CA 1
ATOM 689 C C . ARG A 1 86 ? -16.344 12.391 5.434 1 95.56 86 ARG A C 1
ATOM 691 O O . ARG A 1 86 ? -15.516 11.586 5.867 1 95.56 86 ARG A O 1
ATOM 698 N N . ALA A 1 87 ? -17.578 12.359 5.738 1 93.31 87 ALA A N 1
ATOM 699 C CA . ALA A 1 87 ? -18.078 11.422 6.738 1 93.31 87 ALA A CA 1
ATOM 700 C C . ALA A 1 87 ? -18.156 10.008 6.172 1 93.31 87 ALA A C 1
ATOM 702 O O . ALA A 1 87 ? -18.562 9.812 5.023 1 93.31 87 ALA A O 1
ATOM 703 N N . ILE A 1 88 ? -17.656 9.141 6.918 1 86.62 88 ILE A N 1
ATOM 704 C CA . ILE A 1 88 ? -17.828 7.711 6.684 1 86.62 88 ILE A CA 1
ATOM 705 C C . ILE A 1 88 ? -18.391 7.051 7.941 1 86.62 88 ILE A C 1
ATOM 707 O O . ILE A 1 88 ? -18.453 7.672 9.008 1 86.62 88 ILE A O 1
ATOM 711 N N . PRO A 1 89 ? -18.938 5.836 7.746 1 82.75 89 PRO A N 1
ATOM 712 C CA . PRO A 1 89 ? -19.391 5.176 8.969 1 82.75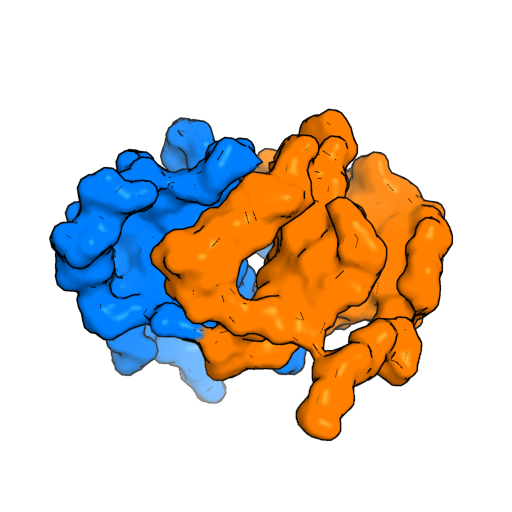 89 PRO A CA 1
ATOM 713 C C . PRO A 1 89 ? -18.297 5.086 10.039 1 82.75 89 PRO A C 1
ATOM 715 O O . PRO A 1 89 ? -17.266 4.453 9.82 1 82.75 89 PRO A O 1
ATOM 718 N N . GLY A 1 90 ? -18.5 5.785 11.102 1 84.62 90 GLY A N 1
ATOM 719 C CA . GLY A 1 90 ? -17.594 5.668 12.234 1 84.62 90 GLY A CA 1
ATOM 720 C C . GLY A 1 90 ? -16.484 6.707 12.227 1 84.62 90 GLY A C 1
ATOM 721 O O . GLY A 1 90 ? -15.578 6.668 13.062 1 84.62 90 GLY A O 1
ATOM 722 N N . GLY A 1 91 ? -16.578 7.598 11.312 1 93.06 91 GLY A N 1
ATOM 723 C CA . GLY A 1 91 ? -15.547 8.625 11.328 1 93.06 91 GLY A CA 1
ATOM 724 C C . GLY A 1 91 ? -15.484 9.43 10.039 1 93.06 91 GLY A C 1
ATOM 725 O O . GLY A 1 91 ? -16.516 9.805 9.484 1 93.06 91 GLY A O 1
ATOM 726 N N . HIS A 1 92 ? -14.305 9.781 9.633 1 95.5 92 HIS A N 1
ATOM 727 C CA . HIS A 1 92 ? -14.062 10.586 8.445 1 95.5 92 HIS A CA 1
ATOM 728 C C . HIS A 1 92 ? -12.953 9.992 7.586 1 95.5 92 HIS A C 1
ATOM 730 O O . HIS A 1 92 ? -12.141 9.195 8.078 1 95.5 92 HIS A O 1
ATOM 736 N N . TRP A 1 93 ? -12.961 10.391 6.352 1 95.06 93 TRP A N 1
ATOM 737 C CA . TRP A 1 93 ? -11.992 9.969 5.352 1 95.06 93 TRP A CA 1
ATOM 738 C C . TRP A 1 93 ? -11.477 11.156 4.547 1 95.06 93 TRP A C 1
ATOM 740 O O . TRP A 1 93 ? -12.242 12.062 4.207 1 95.06 93 TRP A O 1
ATOM 750 N N . ALA A 1 94 ? -10.266 11.211 4.277 1 96.88 94 ALA A N 1
ATOM 751 C CA . ALA A 1 94 ? -9.641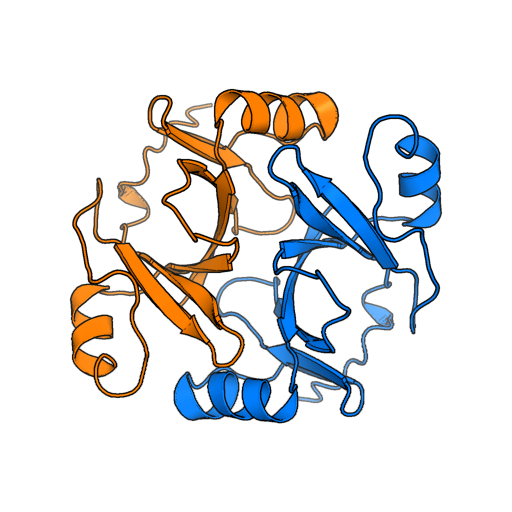 12.18 3.387 1 96.88 94 ALA A CA 1
ATOM 752 C C . ALA A 1 94 ? -8.422 11.586 2.697 1 96.88 94 ALA A C 1
ATOM 754 O O . ALA A 1 94 ? -7.988 10.484 3.031 1 96.88 94 ALA A O 1
ATOM 755 N N . SER A 1 95 ? -7.918 12.234 1.707 1 97.56 95 SER A N 1
ATOM 756 C CA . SER A 1 95 ? -6.691 11.781 1.056 1 97.56 95 SER A CA 1
ATOM 757 C C . SER A 1 95 ? -5.926 12.953 0.451 1 97.56 95 SER A C 1
ATOM 759 O O . SER A 1 95 ? -6.523 13.953 0.05 1 97.56 95 SER A O 1
ATOM 761 N N . PHE A 1 96 ? -4.664 12.859 0.432 1 97.31 96 PHE A N 1
ATOM 762 C CA . PHE A 1 96 ? -3.783 13.812 -0.236 1 97.31 96 PHE A CA 1
ATOM 763 C C . PHE A 1 96 ? -2.752 13.086 -1.091 1 97.31 96 PHE A C 1
ATOM 765 O O . PHE A 1 96 ? -2.592 11.867 -0.98 1 97.31 96 PHE A O 1
ATOM 772 N N . LEU A 1 97 ? -2.113 13.812 -1.992 1 97.06 97 LEU A N 1
ATOM 773 C CA . LEU A 1 97 ? -1.152 13.227 -2.922 1 97.06 97 LEU A CA 1
ATOM 774 C C . LEU A 1 97 ? 0.277 13.555 -2.5 1 97.06 97 LEU A C 1
ATOM 776 O O . LEU A 1 97 ? 0.558 14.664 -2.049 1 97.06 97 LEU A O 1
ATOM 780 N N . ASP A 1 98 ? 1.133 12.578 -2.648 1 96.12 98 ASP A N 1
ATOM 781 C CA . ASP A 1 98 ? 2.559 12.867 -2.535 1 96.12 98 ASP A CA 1
ATOM 782 C C . ASP A 1 98 ? 3.098 13.492 -3.82 1 96.12 98 ASP A C 1
ATOM 784 O O . ASP A 1 98 ? 2.354 13.672 -4.789 1 96.12 98 ASP A O 1
ATOM 788 N N . PRO A 1 99 ? 4.363 13.875 -3.861 1 95.56 99 PRO A N 1
ATOM 789 C CA . PRO A 1 99 ? 4.902 14.578 -5.027 1 95.56 99 PRO A CA 1
ATOM 790 C C . PRO A 1 99 ? 4.828 13.742 -6.305 1 95.56 99 PRO A C 1
ATOM 792 O O . PRO A 1 99 ? 4.879 14.289 -7.41 1 95.56 99 PRO A O 1
ATOM 795 N N . ALA A 1 100 ? 4.766 12.43 -6.184 1 94.5 100 ALA A N 1
ATOM 796 C CA . ALA A 1 100 ? 4.695 11.539 -7.34 1 94.5 100 ALA A CA 1
ATOM 797 C C . ALA A 1 100 ? 3.25 11.328 -7.781 1 94.5 100 ALA A C 1
ATOM 799 O O . ALA A 1 100 ? 2.99 10.586 -8.734 1 94.5 100 ALA A O 1
ATOM 800 N N . GLY A 1 101 ? 2.322 11.891 -7.07 1 94.88 101 GLY A N 1
ATOM 801 C CA . GLY A 1 101 ? 0.914 11.742 -7.402 1 94.88 101 GLY A CA 1
ATOM 802 C C . GLY A 1 101 ? 0.276 10.523 -6.762 1 94.88 101 GLY A C 1
ATOM 803 O O . GLY A 1 101 ? -0.823 10.117 -7.145 1 94.88 101 GLY A O 1
ATOM 804 N N . HIS A 1 102 ? 0.948 9.906 -5.875 1 95.94 102 HIS A N 1
ATOM 805 C CA . HIS A 1 102 ? 0.385 8.758 -5.168 1 95.94 102 HIS A CA 1
ATOM 806 C C . HIS A 1 102 ? -0.436 9.203 -3.963 1 95.94 102 HIS A C 1
ATOM 808 O O . HIS A 1 102 ? -0.04 10.125 -3.242 1 95.94 102 HIS A O 1
ATOM 814 N N . PRO A 1 103 ? -1.474 8.5 -3.703 1 96.44 103 PRO A N 1
ATOM 815 C CA . PRO A 1 103 ? -2.336 8.93 -2.6 1 96.44 103 PRO A CA 1
ATOM 816 C C . PRO A 1 103 ? -1.855 8.414 -1.243 1 96.44 103 PRO A C 1
ATOM 818 O O . PRO A 1 103 ? -1.305 7.316 -1.154 1 96.44 103 PRO A O 1
ATOM 821 N N . VAL A 1 104 ? -2.059 9.188 -0.279 1 96.38 104 VAL A N 1
ATOM 822 C CA . VAL A 1 104 ? -2.045 8.82 1.135 1 96.38 104 VAL A CA 1
ATOM 823 C C . VAL A 1 104 ? -3.426 9.055 1.741 1 96.38 104 VAL A C 1
ATOM 825 O O . VAL A 1 104 ? -3.949 10.172 1.697 1 96.38 104 VAL A O 1
ATOM 8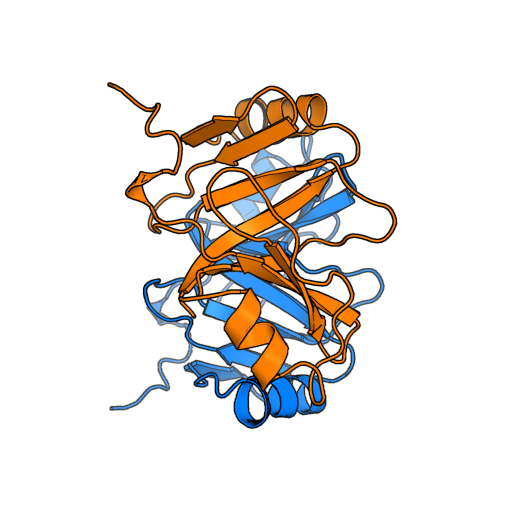28 N N . TYR A 1 105 ? -3.961 8.023 2.291 1 96.62 105 TYR A N 1
ATOM 829 C CA . TYR A 1 105 ? -5.316 8.102 2.828 1 96.62 105 TYR A CA 1
ATOM 830 C C . TYR A 1 105 ? -5.293 8.305 4.34 1 96.62 105 TYR A C 1
ATOM 832 O O . TYR A 1 105 ? -4.371 7.84 5.016 1 96.62 105 TYR A O 1
ATOM 840 N N . LEU A 1 106 ? -6.289 8.992 4.809 1 96.56 106 LEU A N 1
ATOM 841 C CA . LEU A 1 106 ? -6.457 9.25 6.234 1 96.56 106 LEU A CA 1
ATOM 842 C C . LEU A 1 106 ? -7.832 8.797 6.711 1 96.56 106 LEU A C 1
ATOM 844 O O . LEU A 1 106 ? -8.828 8.984 6.008 1 96.56 106 LEU A O 1
ATOM 848 N N . LEU A 1 107 ? -7.875 8.273 7.836 1 95.75 107 LEU A N 1
ATOM 849 C CA . LEU A 1 107 ? -9.148 8.008 8.492 1 95.75 107 LEU A CA 1
ATOM 850 C C . LEU A 1 107 ? -9.031 8.188 10 1 95.75 107 LEU A C 1
ATOM 852 O O . LEU A 1 107 ? -7.93 8.141 10.555 1 95.75 107 LEU A O 1
ATOM 856 N N . ASP A 1 108 ? -9.969 8.539 10.797 1 95.06 108 ASP A N 1
ATOM 857 C CA . ASP A 1 108 ? -9.953 8.703 12.25 1 95.06 108 ASP A CA 1
ATOM 858 C C . ASP A 1 108 ? -10.977 7.781 12.914 1 95.06 108 ASP A C 1
ATOM 860 O O . ASP A 1 108 ? -11.352 7.996 14.07 1 95.06 108 ASP A O 1
ATOM 864 N N . GLN A 1 109 ? -11.305 6.57 12.258 1 74.25 109 GLN A N 1
ATOM 865 C CA . GLN A 1 109 ? -12.297 5.664 12.82 1 74.25 109 GLN A CA 1
ATOM 866 C C . GLN A 1 109 ? -11.789 5.012 14.102 1 74.25 109 GLN A C 1
ATOM 868 O O . GLN A 1 109 ? -10.617 4.645 14.195 1 74.25 109 GLN A O 1
ATOM 873 N N . VAL A 1 110 ? -12.469 5.184 15.234 1 56.97 110 VAL A N 1
ATOM 874 C CA . VAL A 1 110 ? -12.172 4.594 16.531 1 56.97 110 VAL A CA 1
ATOM 875 C C . VAL A 1 110 ? -12.367 3.08 16.469 1 56.97 110 VAL A C 1
ATOM 877 O O . VAL A 1 110 ? -13.367 2.6 15.938 1 56.97 110 VAL A O 1
ATOM 880 N N . PRO A 1 111 ? -11.188 2.311 16.5 1 53.75 111 PRO A N 1
ATOM 881 C CA . PRO A 1 111 ? -11.258 0.848 16.469 1 53.75 111 PRO A CA 1
ATOM 882 C C . PRO A 1 111 ? -12.578 0.309 17 1 53.75 111 PRO A C 1
ATOM 884 O O . PRO A 1 111 ? -13.086 -0.7 16.516 1 53.75 111 PRO A O 1
ATOM 887 N N . GLU A 1 112 ? -13.031 0.825 18.094 1 48.56 112 GLU A N 1
ATOM 888 C CA . GLU A 1 112 ? -14.234 0.292 18.734 1 48.56 112 GLU A CA 1
ATOM 889 C C . GLU A 1 112 ? -15.414 0.289 17.766 1 48.56 112 GLU A C 1
ATOM 891 O O . GLU A 1 112 ? -16.375 -0.455 17.969 1 48.56 112 GLU A O 1
ATOM 896 N N . GLN A 1 113 ? -15.328 1.01 16.906 1 49.19 113 GLN A N 1
ATOM 897 C CA . GLN A 1 113 ? -16.5 1.094 16.047 1 49.19 113 GLN A CA 1
ATOM 898 C C . GLN A 1 113 ? -16.266 0.358 14.727 1 49.19 113 GLN A C 1
ATOM 900 O O . GLN A 1 113 ? -17.094 0.445 13.812 1 49.19 113 GLN A O 1
ATOM 905 N N . LEU A 1 114 ? -14.992 -0.078 14.555 1 51.81 114 LEU A N 1
ATOM 906 C CA . LEU A 1 114 ? -14.867 -0.95 13.391 1 51.81 114 LEU A CA 1
ATOM 907 C C . LEU A 1 114 ? -15.766 -2.174 13.531 1 51.81 114 LEU A C 1
ATOM 909 O O . LEU A 1 114 ? -15.867 -2.754 14.617 1 51.81 114 LEU A O 1
ATOM 913 N N . PRO A 1 115 ? -16.609 -2.52 12.766 1 46.06 115 PRO A N 1
ATOM 914 C CA . PRO A 1 115 ? -17.5 -3.658 12.984 1 46.06 115 PRO A CA 1
ATOM 915 C C . PRO A 1 115 ? -16.75 -4.926 13.398 1 46.06 115 PRO A C 1
ATOM 917 O O . PRO A 1 115 ? -15.695 -5.234 12.836 1 46.06 115 PRO A O 1
ATOM 920 N N . GLN A 1 116 ? -16.469 -5.184 14.688 1 42.94 116 GLN A N 1
ATOM 921 C CA . GLN A 1 116 ? -15.961 -6.375 15.359 1 42.94 116 GLN A CA 1
ATOM 922 C C . GLN A 1 116 ? -16.516 -7.645 14.734 1 42.94 116 GLN A C 1
ATOM 924 O O . GLN A 1 116 ? -16.203 -8.75 15.164 1 42.94 116 GLN A O 1
ATOM 929 N N . ARG A 1 117 ? -16.844 -7.805 13.562 1 40.47 117 ARG A N 1
ATOM 930 C CA . ARG A 1 117 ? -17.562 -9.07 13.406 1 40.47 117 ARG A CA 1
ATOM 931 C C . ARG A 1 117 ? -16.625 -10.258 13.602 1 40.47 117 ARG A C 1
ATOM 933 O O . ARG A 1 117 ? -16.969 -11.391 13.25 1 40.47 117 ARG A O 1
ATOM 940 N N . ILE A 1 118 ? -15.227 -10.086 13.789 1 36.53 118 ILE A N 1
ATOM 941 C CA . ILE A 1 118 ? -14.789 -11.477 13.812 1 36.53 118 ILE A CA 1
ATOM 942 C C . ILE A 1 118 ? -15.242 -12.133 15.109 1 36.53 118 ILE A C 1
ATOM 944 O O . ILE A 1 118 ? -14.789 -11.758 16.188 1 36.53 118 ILE A O 1
ATOM 948 N N . SER A 1 119 ? -16.484 -12.32 15.352 1 28.16 119 SER A N 1
ATOM 949 C CA . SER A 1 119 ? -16.797 -13.258 16.422 1 28.16 119 SER A CA 1
ATOM 950 C C . SER A 1 119 ? -15.859 -14.461 16.391 1 28.16 119 SER A C 1
ATOM 952 O O . SER A 1 119 ? -15.664 -15.07 15.328 1 28.16 119 SER A O 1
ATOM 954 N N . ALA A 1 120 ? -15.195 -14.781 17.469 1 22.59 120 ALA A N 1
ATOM 955 C CA . ALA A 1 120 ? -14.617 -16.094 17.719 1 22.59 120 ALA A CA 1
ATOM 956 C C . ALA A 1 120 ? -15.672 -17.188 17.578 1 22.59 120 ALA A C 1
ATOM 958 O O . ALA A 1 120 ? -16.828 -17 17.953 1 22.59 120 ALA A O 1
ATOM 959 N N . MET B 1 1 ? 3.08 -15.648 3.385 1 87.88 1 MET B N 1
ATOM 960 C CA . MET B 1 1 ? 3.244 -14.266 2.967 1 87.88 1 MET B CA 1
ATOM 961 C C . MET B 1 1 ? 3.076 -13.312 4.148 1 87.88 1 MET B C 1
ATOM 963 O O . MET B 1 1 ? 2.07 -13.367 4.859 1 87.88 1 MET B O 1
ATOM 967 N N . ARG B 1 2 ? 4.113 -12.484 4.387 1 88.81 2 ARG B N 1
ATOM 968 C CA . ARG B 1 2 ? 4.07 -11.445 5.41 1 88.81 2 ARG B CA 1
ATOM 969 C C . ARG B 1 2 ? 4.27 -10.062 4.793 1 88.81 2 ARG B C 1
ATOM 971 O O . ARG B 1 2 ? 5.18 -9.859 3.984 1 88.81 2 ARG B O 1
ATOM 978 N N . LEU B 1 3 ? 3.465 -9.188 5.203 1 91.56 3 LEU B N 1
ATOM 979 C CA . LEU B 1 3 ? 3.604 -7.832 4.676 1 91.56 3 LEU B CA 1
ATOM 980 C C . LEU B 1 3 ? 4.848 -7.156 5.238 1 91.56 3 LEU B C 1
ATOM 982 O O . LEU B 1 3 ? 4.977 -6.996 6.457 1 91.56 3 LEU B O 1
ATOM 986 N N . ALA B 1 4 ? 5.691 -6.797 4.402 1 92.12 4 ALA B N 1
ATOM 987 C CA . ALA B 1 4 ? 6.93 -6.156 4.836 1 92.12 4 ALA B CA 1
ATOM 988 C C . ALA B 1 4 ? 6.895 -4.656 4.566 1 92.12 4 ALA B C 1
ATOM 990 O O . ALA B 1 4 ? 7.277 -3.855 5.426 1 92.12 4 ALA B O 1
ATOM 991 N N . PHE B 1 5 ? 6.379 -4.332 3.391 1 93.25 5 PHE B N 1
ATOM 992 C CA . PHE B 1 5 ? 6.422 -2.932 2.986 1 93.25 5 PHE B CA 1
ATOM 993 C C . PHE B 1 5 ? 5.117 -2.525 2.309 1 93.25 5 PHE B C 1
ATOM 995 O O . PHE B 1 5 ? 4.406 -3.371 1.765 1 93.25 5 PHE B O 1
ATOM 1002 N N . THR B 1 6 ? 4.742 -1.339 2.48 1 94.69 6 THR B N 1
ATOM 1003 C CA . THR B 1 6 ? 4.035 -0.66 1.399 1 94.69 6 THR B CA 1
ATOM 1004 C C . THR B 1 6 ? 5.02 0.07 0.488 1 94.69 6 THR B C 1
ATOM 1006 O O . THR B 1 6 ? 5.801 0.903 0.95 1 94.69 6 THR B O 1
ATOM 1009 N N . TYR B 1 7 ? 5.02 -0.278 -0.758 1 95.19 7 TYR B N 1
ATOM 1010 C CA . TYR B 1 7 ? 6.027 0.214 -1.692 1 95.19 7 TYR B CA 1
ATOM 1011 C C . TYR B 1 7 ? 5.445 1.287 -2.605 1 95.19 7 TYR B C 1
ATOM 1013 O O . TYR B 1 7 ? 4.355 1.119 -3.154 1 95.19 7 TYR B O 1
ATOM 1021 N N . ASN B 1 8 ? 6.129 2.348 -2.656 1 96 8 ASN B N 1
ATOM 1022 C CA . ASN B 1 8 ? 5.766 3.486 -3.492 1 96 8 ASN B CA 1
ATOM 1023 C C . ASN B 1 8 ? 6.863 3.814 -4.5 1 96 8 ASN B C 1
ATOM 1025 O O . ASN B 1 8 ? 7.844 4.48 -4.16 1 96 8 ASN B O 1
ATOM 1029 N N . PRO B 1 9 ? 6.68 3.396 -5.77 1 95.75 9 PRO B N 1
ATOM 1030 C CA . PRO B 1 9 ? 7.633 3.814 -6.801 1 95.75 9 PRO B CA 1
ATOM 1031 C C . PRO B 1 9 ? 7.492 5.289 -7.168 1 95.75 9 PRO B C 1
ATOM 1033 O O . PRO B 1 9 ? 6.379 5.773 -7.391 1 95.75 9 PRO B O 1
ATOM 1036 N N . VAL B 1 10 ? 8.562 5.996 -7.254 1 96 10 VAL B N 1
ATOM 1037 C CA . VAL B 1 10 ? 8.508 7.438 -7.48 1 96 10 VAL B CA 1
ATOM 1038 C C . VAL B 1 10 ? 9.5 7.828 -8.57 1 96 10 VAL B C 1
ATOM 1040 O O . VAL B 1 10 ? 10.523 7.172 -8.75 1 96 10 VAL B O 1
ATOM 1043 N N . PRO B 1 11 ? 9.195 8.867 -9.32 1 94.12 11 PRO B N 1
ATOM 1044 C CA . PRO B 1 11 ? 10.117 9.312 -10.367 1 94.12 11 PRO B CA 1
ATOM 1045 C C . PRO B 1 11 ? 11.359 9.992 -9.805 1 94.12 11 PRO B C 1
ATOM 1047 O O . PRO B 1 11 ? 12.391 10.062 -10.484 1 94.12 11 PRO B O 1
ATOM 1050 N N . ASP B 1 12 ? 11.328 10.547 -8.602 1 94.31 12 ASP B N 1
ATOM 1051 C CA . ASP B 1 12 ? 12.414 11.266 -7.941 1 94.31 12 ASP B CA 1
ATOM 1052 C C . ASP B 1 12 ? 12.484 10.922 -6.457 1 94.31 12 ASP B C 1
ATOM 1054 O O . ASP B 1 12 ? 11.727 11.469 -5.648 1 94.31 12 ASP B O 1
ATOM 1058 N N . VAL B 1 13 ? 13.453 10.117 -6.07 1 94.56 13 VAL B N 1
ATOM 1059 C CA . VAL B 1 13 ? 13.555 9.586 -4.715 1 94.56 13 VAL B CA 1
ATOM 1060 C C . VAL B 1 13 ? 13.883 10.719 -3.74 1 94.56 13 VAL B C 1
ATOM 1062 O O . VAL B 1 13 ? 13.352 10.758 -2.627 1 94.56 13 VAL B O 1
ATOM 1065 N N . GLU B 1 14 ? 14.727 11.625 -4.152 1 93.94 14 GLU B N 1
ATOM 1066 C CA . GLU B 1 14 ? 15.102 12.734 -3.283 1 93.94 14 GLU B CA 1
ATOM 1067 C C . GLU B 1 14 ? 13.898 13.625 -2.975 1 93.94 14 GLU B C 1
ATOM 1069 O O . GLU B 1 14 ? 13.742 14.086 -1.844 1 93.94 14 GLU B O 1
ATOM 1074 N N . GLU B 1 15 ? 13.195 13.883 -3.973 1 95.44 15 GLU B N 1
ATOM 1075 C CA . GLU B 1 15 ? 11.977 14.656 -3.764 1 95.44 15 GLU B CA 1
ATOM 1076 C C . GLU B 1 15 ? 11.031 13.945 -2.803 1 95.44 15 GLU B C 1
ATOM 1078 O O . GLU B 1 15 ? 10.438 14.578 -1.927 1 95.44 15 GLU B O 1
ATOM 1083 N N . ALA B 1 16 ? 10.836 12.672 -3.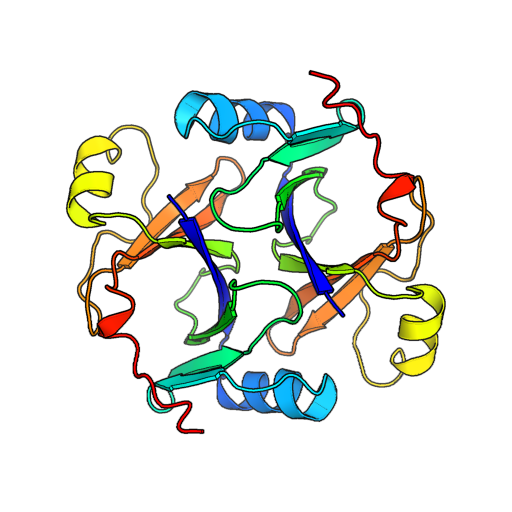002 1 95.06 16 ALA B N 1
ATOM 1084 C CA . ALA B 1 16 ? 9.992 11.875 -2.109 1 95.06 16 ALA B CA 1
ATOM 1085 C C . ALA B 1 16 ? 10.531 11.914 -0.68 1 95.06 16 ALA B C 1
ATOM 1087 O O . ALA B 1 16 ? 9.766 12.078 0.273 1 95.06 16 ALA B O 1
ATOM 1088 N N . LEU B 1 17 ? 11.789 11.75 -0.552 1 93.25 17 LEU B N 1
ATOM 1089 C CA . LEU B 1 17 ? 12.43 11.797 0.757 1 93.25 17 LEU B CA 1
ATOM 1090 C C . LEU B 1 17 ? 12.125 13.117 1.463 1 93.25 17 LEU B C 1
ATOM 1092 O O . LEU B 1 17 ? 11.734 13.125 2.631 1 93.25 17 LEU B O 1
ATOM 1096 N N . SER B 1 18 ? 12.328 14.211 0.811 1 94.81 18 SER B N 1
ATOM 1097 C CA . SER B 1 18 ? 12.055 15.531 1.371 1 94.81 18 SER B CA 1
ATOM 1098 C C . SER B 1 18 ? 10.602 15.656 1.815 1 94.81 18 SER B C 1
ATOM 1100 O O . SER B 1 18 ? 10.32 16.188 2.895 1 94.81 18 SER B O 1
ATOM 1102 N N . PHE B 1 19 ? 9.75 15.156 1.082 1 96.38 19 PHE B N 1
ATOM 1103 C CA . PHE B 1 19 ? 8.328 15.242 1.382 1 96.38 19 PHE B CA 1
ATOM 1104 C C . PHE B 1 19 ? 7.984 14.43 2.621 1 96.38 19 PHE B C 1
ATOM 1106 O O . PHE B 1 19 ? 7.406 14.953 3.576 1 96.38 19 PHE B O 1
ATOM 1113 N N . TYR B 1 20 ? 8.305 13.156 2.615 1 95.19 20 TYR B N 1
ATOM 1114 C CA . TYR B 1 20 ? 7.887 12.258 3.686 1 95.19 20 TYR B CA 1
ATOM 1115 C C . TYR B 1 20 ? 8.633 12.57 4.98 1 95.19 20 TYR B C 1
ATOM 1117 O O . TYR B 1 20 ? 8.047 12.539 6.062 1 95.19 20 TYR B O 1
ATOM 1125 N N . ARG B 1 21 ? 9.883 12.875 4.871 1 93.75 21 ARG B N 1
ATOM 1126 C CA . ARG B 1 21 ? 10.68 13.18 6.055 1 93.75 21 ARG B CA 1
ATOM 1127 C C . ARG B 1 21 ? 10.383 14.578 6.574 1 93.75 21 ARG B C 1
ATOM 1129 O O . ARG B 1 21 ? 10.094 14.758 7.762 1 93.75 21 ARG B O 1
ATOM 1136 N N . ASP B 1 22 ? 10.469 15.57 5.723 1 93.62 22 ASP B N 1
ATOM 1137 C CA . ASP B 1 22 ? 10.469 16.969 6.16 1 93.62 22 ASP B CA 1
ATOM 1138 C C . ASP B 1 22 ? 9.055 17.516 6.238 1 93.62 22 ASP B C 1
ATOM 1140 O O . ASP B 1 22 ? 8.734 18.312 7.133 1 93.62 22 ASP B O 1
ATOM 1144 N N . THR B 1 23 ? 8.25 17.219 5.281 1 91.81 23 THR B N 1
ATOM 1145 C CA . THR B 1 23 ? 6.887 17.734 5.266 1 91.81 23 THR B CA 1
ATOM 1146 C C . THR B 1 23 ? 5.988 16.922 6.195 1 91.81 23 THR B C 1
ATOM 1148 O O . THR B 1 23 ? 5.223 17.5 6.977 1 91.81 23 THR B O 1
ATOM 1151 N N . LEU B 1 24 ? 6.086 15.586 6.168 1 91.69 24 LEU B N 1
ATOM 1152 C CA . LEU B 1 24 ? 5.195 14.758 6.973 1 91.69 24 LEU B CA 1
ATOM 1153 C C . LEU B 1 24 ? 5.844 14.391 8.305 1 91.69 24 LEU B C 1
ATOM 1155 O O . LEU B 1 24 ? 5.168 13.93 9.227 1 91.69 24 LEU B O 1
ATOM 1159 N N . GLY B 1 25 ? 7.188 14.531 8.375 1 91.56 25 GLY B N 1
ATOM 1160 C CA . GLY B 1 25 ? 7.891 14.289 9.625 1 91.56 25 GLY B CA 1
ATOM 1161 C C . GLY B 1 25 ? 8.133 12.812 9.898 1 91.56 25 GLY B C 1
ATOM 1162 O O . GLY B 1 25 ? 8.25 12.406 11.055 1 91.56 25 GLY B O 1
ATOM 1163 N N . TRP B 1 26 ? 8.148 11.961 8.859 1 92.44 26 TRP B N 1
ATOM 1164 C CA . TRP B 1 26 ? 8.352 10.531 9.062 1 92.44 26 TRP B CA 1
ATOM 1165 C C . TRP B 1 26 ? 9.828 10.219 9.305 1 92.44 26 TRP B C 1
ATOM 1167 O O . TRP B 1 26 ? 10.703 10.945 8.828 1 92.44 26 TRP B O 1
ATOM 1177 N N . THR B 1 27 ? 10.062 9.211 10.07 1 93.56 27 THR B N 1
ATOM 1178 C CA . THR B 1 27 ? 11.414 8.805 10.43 1 93.56 27 THR B CA 1
ATOM 1179 C C . THR B 1 27 ? 11.953 7.781 9.43 1 93.56 27 THR B C 1
ATOM 1181 O O . THR B 1 27 ? 11.297 6.777 9.148 1 93.56 27 THR B O 1
ATOM 1184 N N . GLU B 1 28 ? 13.141 8.047 8.93 1 91.94 28 GLU B N 1
ATOM 1185 C CA . GLU B 1 28 ? 13.805 7.086 8.062 1 91.94 28 GLU B CA 1
ATOM 1186 C C . GLU B 1 28 ? 14.25 5.848 8.836 1 91.94 28 GLU B C 1
ATOM 1188 O O . GLU B 1 28 ? 14.789 5.961 9.938 1 91.94 28 GLU B O 1
ATOM 1193 N N . ALA B 1 29 ? 13.938 4.746 8.258 1 90.88 29 ALA B N 1
ATOM 1194 C CA . ALA B 1 29 ? 14.391 3.49 8.844 1 90.88 29 ALA B CA 1
ATOM 1195 C C . ALA B 1 29 ? 15.766 3.102 8.305 1 90.88 29 ALA B C 1
ATOM 1197 O O . ALA B 1 29 ? 16.672 2.795 9.078 1 90.88 29 ALA B O 1
ATOM 1198 N N . TRP B 1 30 ? 15.93 3.105 7.051 1 87.88 30 TRP B N 1
ATOM 1199 C CA . TRP B 1 30 ? 17.188 2.789 6.367 1 87.88 30 TRP B CA 1
ATOM 1200 C C . TRP B 1 30 ? 17.172 3.312 4.934 1 87.88 30 TRP B C 1
ATOM 1202 O O . TRP B 1 30 ? 16.125 3.734 4.434 1 87.88 30 TRP B O 1
ATOM 1212 N N . ARG B 1 31 ? 18.312 3.432 4.34 1 86.88 31 ARG B N 1
ATOM 1213 C CA . ARG B 1 31 ? 18.469 3.801 2.936 1 86.88 31 ARG B CA 1
ATOM 1214 C C . ARG B 1 31 ? 19.469 2.898 2.236 1 86.88 31 ARG B C 1
ATOM 1216 O O . ARG B 1 31 ? 20.438 2.441 2.855 1 86.88 31 ARG B O 1
ATOM 1223 N N . HIS B 1 32 ? 19.109 2.52 1.068 1 81.56 32 HIS B N 1
ATOM 1224 C CA . HIS B 1 32 ? 20.078 1.852 0.196 1 81.56 32 HIS B CA 1
ATOM 1225 C C . HIS B 1 32 ? 20.516 2.77 -0.938 1 81.56 32 HIS B C 1
ATOM 1227 O O . HIS B 1 32 ? 19.812 2.926 -1.933 1 81.56 32 HIS B O 1
ATOM 1233 N N . GLY B 1 33 ? 21.672 3.215 -0.77 1 76.19 33 GLY B N 1
ATOM 1234 C CA . GLY B 1 33 ? 22.156 4.199 -1.729 1 76.19 33 GLY B CA 1
ATOM 1235 C C . GLY B 1 33 ? 21.188 5.348 -1.937 1 76.19 33 GLY B C 1
ATOM 1236 O O . GLY B 1 33 ? 20.547 5.809 -0.987 1 76.19 33 GLY B O 1
ATOM 1237 N N . ASP B 1 34 ? 21.188 5.836 -3.125 1 72.44 34 ASP B N 1
ATOM 1238 C CA . ASP B 1 34 ? 20.297 6.938 -3.467 1 72.44 34 ASP B CA 1
ATOM 1239 C C . ASP B 1 34 ? 19.078 6.43 -4.234 1 72.44 34 ASP B C 1
ATOM 1241 O O . ASP B 1 34 ? 18.391 7.211 -4.895 1 72.44 34 ASP B O 1
ATOM 1245 N N . HIS B 1 35 ? 18.781 5.191 -3.967 1 85 35 HIS B N 1
ATOM 1246 C CA . HIS B 1 35 ? 17.781 4.629 -4.871 1 85 35 HIS B CA 1
ATOM 1247 C C . HIS B 1 35 ? 16.594 4.074 -4.098 1 85 35 HIS B C 1
ATOM 1249 O O . HIS B 1 35 ? 15.508 3.916 -4.66 1 85 35 HIS B O 1
ATOM 1255 N N . THR B 1 36 ? 16.812 3.748 -2.832 1 90.19 36 THR B N 1
ATOM 1256 C CA . THR B 1 36 ? 15.695 3.197 -2.07 1 90.19 36 THR B CA 1
ATOM 1257 C C . THR B 1 36 ? 15.727 3.691 -0.628 1 90.19 36 THR B C 1
ATOM 1259 O O . THR B 1 36 ? 16.781 3.691 0.009 1 90.19 36 THR B O 1
ATOM 1262 N N . VAL B 1 37 ? 14.625 4.148 -0.135 1 93.25 37 VAL B N 1
ATOM 1263 C CA . VAL B 1 37 ? 14.492 4.621 1.24 1 93.25 37 VAL B CA 1
ATOM 1264 C C . VAL B 1 37 ? 13.273 3.969 1.892 1 93.25 37 VAL B C 1
ATOM 1266 O O . VAL B 1 37 ? 12.219 3.85 1.268 1 93.25 37 VAL B O 1
ATOM 1269 N N . ALA B 1 38 ? 13.469 3.555 3.113 1 94.19 38 ALA B N 1
ATOM 1270 C CA . ALA B 1 38 ? 12.336 3.066 3.896 1 94.19 38 ALA B CA 1
ATOM 1271 C C . ALA B 1 38 ? 12.086 3.953 5.113 1 94.19 38 ALA B C 1
ATOM 1273 O O . ALA B 1 38 ? 13.031 4.426 5.746 1 94.19 38 ALA B O 1
ATOM 1274 N N . PHE B 1 39 ? 10.82 4.219 5.375 1 94.38 39 PHE B N 1
ATOM 1275 C CA . PHE B 1 39 ? 10.383 4.965 6.551 1 94.38 39 PHE B CA 1
ATOM 1276 C C . PHE B 1 39 ? 9.711 4.043 7.559 1 94.38 39 PHE B C 1
ATOM 1278 O O . PHE B 1 39 ? 8.969 3.141 7.18 1 94.38 39 PHE B O 1
ATOM 1285 N N . THR B 1 40 ? 9.961 4.305 8.797 1 92.25 40 THR B N 1
ATOM 1286 C CA . THR B 1 40 ? 9.242 3.609 9.859 1 92.25 40 THR B CA 1
ATOM 1287 C C . THR B 1 40 ? 7.801 4.105 9.945 1 92.25 40 THR B C 1
ATOM 1289 O O . THR B 1 40 ? 7.539 5.301 9.805 1 92.25 40 THR B O 1
ATOM 1292 N N . ILE B 1 41 ? 6.91 3.201 10.047 1 87.31 41 ILE B N 1
ATOM 1293 C CA . ILE B 1 41 ? 5.52 3.553 10.312 1 87.31 41 ILE B CA 1
ATOM 1294 C C . ILE B 1 41 ? 5.164 3.207 11.758 1 87.31 41 ILE B C 1
ATOM 1296 O O . ILE B 1 41 ? 5.297 2.057 12.18 1 87.31 41 ILE B O 1
ATOM 1300 N N . PRO B 1 42 ? 4.719 4.168 12.484 1 83.06 42 PRO B N 1
ATOM 1301 C CA . PRO B 1 42 ? 4.422 3.904 13.891 1 83.06 42 PRO B CA 1
ATOM 1302 C C . PRO B 1 42 ? 3.381 2.801 14.078 1 83.06 42 PRO B C 1
ATOM 1304 O O . PRO B 1 42 ? 2.41 2.732 13.32 1 83.06 42 PRO B O 1
ATOM 1307 N N . GLY B 1 43 ? 3.648 1.881 15.102 1 82.62 43 GLY B N 1
ATOM 1308 C CA . GLY B 1 43 ? 2.66 0.903 15.523 1 82.62 43 GLY B CA 1
ATOM 1309 C C . GLY B 1 43 ? 2.68 -0.365 14.688 1 82.62 43 GLY B C 1
ATOM 1310 O O . GLY B 1 43 ? 1.812 -1.229 14.844 1 82.62 43 GLY B O 1
ATOM 1311 N N . THR B 1 44 ? 3.518 -0.465 13.75 1 88.31 44 THR B N 1
ATOM 1312 C CA . THR B 1 44 ? 3.582 -1.651 12.906 1 88.31 44 THR B CA 1
ATOM 1313 C C . THR B 1 44 ? 5.027 -1.96 12.516 1 88.31 44 THR B C 1
ATOM 1315 O O . THR B 1 44 ? 5.902 -1.099 12.625 1 88.31 44 THR B O 1
ATOM 1318 N N . ASN B 1 45 ? 5.293 -3.135 12.18 1 88.69 45 ASN B N 1
ATOM 1319 C CA . ASN B 1 45 ? 6.59 -3.518 11.641 1 88.69 45 ASN B CA 1
ATOM 1320 C C . ASN B 1 45 ? 6.648 -3.309 10.125 1 88.69 45 ASN B C 1
ATOM 1322 O O . ASN B 1 45 ? 7.707 -3.477 9.516 1 88.69 45 ASN B O 1
ATOM 1326 N N . VAL B 1 46 ? 5.59 -2.986 9.539 1 92.06 46 VAL B N 1
ATOM 1327 C CA . VAL B 1 46 ? 5.547 -2.664 8.117 1 92.06 46 VAL B CA 1
ATOM 1328 C C . VAL B 1 46 ? 6.223 -1.316 7.871 1 92.06 46 VAL B C 1
ATOM 1330 O O . VAL B 1 46 ? 6.004 -0.361 8.617 1 92.06 46 VAL B O 1
ATOM 1333 N N . GLN B 1 47 ? 7.074 -1.284 6.895 1 93.62 47 GLN B N 1
ATOM 1334 C CA . GLN B 1 47 ? 7.738 -0.027 6.562 1 93.62 47 GLN B CA 1
ATOM 1335 C C . GLN B 1 47 ? 7.195 0.556 5.262 1 93.62 47 GLN B C 1
ATOM 1337 O O . GLN B 1 47 ? 6.598 -0.161 4.457 1 93.62 47 GLN B O 1
ATOM 1342 N N . PHE B 1 48 ? 7.285 1.836 5.117 1 94.88 48 PHE B N 1
ATOM 1343 C CA . PHE B 1 48 ? 6.977 2.539 3.879 1 94.88 48 PHE B CA 1
ATOM 1344 C C . PHE B 1 48 ? 8.227 2.701 3.021 1 94.88 48 PHE B C 1
ATOM 1346 O O . PHE B 1 48 ? 9.156 3.414 3.402 1 94.88 48 PHE B O 1
ATOM 1353 N N . MET B 1 49 ? 8.242 2.076 1.896 1 94.75 49 MET B N 1
ATOM 1354 C CA . MET B 1 49 ? 9.438 2.047 1.065 1 94.75 49 MET B CA 1
ATOM 1355 C C . MET B 1 49 ? 9.227 2.836 -0.222 1 94.75 49 MET B C 1
ATOM 1357 O O . MET B 1 49 ? 8.211 2.68 -0.891 1 94.75 49 MET B O 1
ATOM 1361 N N . VAL B 1 50 ? 10.141 3.68 -0.506 1 95.44 50 VAL B N 1
ATOM 1362 C CA . VAL B 1 50 ? 10.148 4.422 -1.764 1 95.44 50 VAL B CA 1
ATOM 1363 C C . VAL B 1 50 ? 11.359 4.008 -2.602 1 95.44 50 VAL B C 1
ATOM 1365 O O . VAL B 1 50 ? 12.445 3.793 -2.066 1 95.44 50 VAL B O 1
ATOM 1368 N N . GLY B 1 51 ? 11.164 3.896 -3.871 1 93.44 51 GLY B N 1
ATOM 1369 C CA . GLY B 1 51 ? 12.227 3.574 -4.812 1 93.44 51 GLY B CA 1
ATOM 1370 C C . GLY B 1 51 ? 11.953 4.09 -6.215 1 93.44 51 GLY B C 1
ATOM 1371 O O . GLY B 1 51 ? 10.891 4.652 -6.48 1 93.44 51 GLY B O 1
ATOM 1372 N N . PRO B 1 52 ? 12.969 3.91 -7.039 1 91 52 PRO B N 1
ATOM 1373 C CA . PRO B 1 52 ? 12.812 4.43 -8.398 1 91 52 PRO B CA 1
ATOM 1374 C C . PRO B 1 52 ? 11.68 3.75 -9.172 1 91 52 PRO B C 1
ATOM 1376 O O . PRO B 1 52 ? 11.539 2.525 -9.109 1 91 52 PRO B O 1
ATOM 1379 N N . ARG B 1 53 ? 10.898 4.59 -9.828 1 89.12 53 ARG B N 1
ATOM 1380 C CA . ARG B 1 53 ? 9.758 4.102 -10.594 1 89.12 53 ARG B CA 1
ATOM 1381 C C . ARG B 1 53 ? 10.195 3.623 -11.977 1 89.12 53 ARG B C 1
ATOM 1383 O O . ARG B 1 53 ? 10.867 4.355 -12.711 1 89.12 53 ARG B O 1
ATOM 1390 N N . VAL B 1 54 ? 9.844 2.387 -12.227 1 80.88 54 VAL B N 1
ATOM 1391 C CA . VAL B 1 54 ? 9.883 1.882 -13.602 1 80.88 54 VAL B CA 1
ATOM 1392 C C . VAL B 1 54 ? 8.547 2.146 -14.281 1 80.88 54 VAL B C 1
ATOM 1394 O O . VAL B 1 54 ? 7.496 2.162 -13.633 1 80.88 54 VAL B O 1
ATOM 1397 N N . ALA B 1 55 ? 8.578 2.447 -15.523 1 78.38 55 ALA B N 1
ATOM 1398 C CA . ALA B 1 55 ? 7.383 2.857 -16.25 1 78.38 55 ALA B CA 1
ATOM 1399 C C . ALA B 1 55 ? 6.211 1.932 -15.938 1 78.38 55 ALA B C 1
ATOM 1401 O O . ALA B 1 55 ? 6.344 0.707 -15.992 1 78.38 55 ALA B O 1
ATOM 1402 N N . GLY B 1 56 ? 5.102 2.594 -15.523 1 79.69 56 GLY B N 1
ATOM 1403 C CA . GLY B 1 56 ? 3.855 1.877 -15.305 1 79.69 56 GLY B CA 1
ATOM 1404 C C . GLY B 1 56 ? 3.725 1.312 -13.906 1 79.69 56 GLY B C 1
ATOM 1405 O O . GLY B 1 56 ? 2.67 0.787 -13.539 1 79.69 56 GLY B O 1
ATOM 1406 N N . GLU B 1 57 ? 4.746 1.415 -13.094 1 89.31 57 GLU B N 1
ATOM 1407 C CA . GLU B 1 57 ? 4.703 0.858 -11.742 1 89.31 57 GLU B CA 1
ATOM 1408 C C . GLU B 1 57 ? 3.809 1.693 -10.828 1 89.31 57 GLU B C 1
ATOM 1410 O O . GLU B 1 57 ? 3.809 2.924 -10.914 1 89.31 57 GLU B O 1
ATOM 1415 N N . GLN B 1 58 ? 3.021 1.042 -10.109 1 92.56 58 GLN B N 1
ATOM 1416 C CA . GLN B 1 58 ? 2.086 1.669 -9.18 1 92.56 58 GLN B CA 1
ATOM 1417 C C . GLN B 1 58 ? 2.371 1.246 -7.746 1 92.56 58 GLN B C 1
ATOM 1419 O O . GLN B 1 58 ? 3.064 0.255 -7.508 1 92.56 58 GLN B O 1
ATOM 1424 N N . PRO B 1 59 ? 1.906 2.041 -6.828 1 96.12 59 PRO B N 1
ATOM 1425 C CA . PRO B 1 59 ? 2.08 1.632 -5.43 1 96.12 59 PRO B CA 1
ATOM 1426 C C . PRO B 1 59 ? 1.365 0.323 -5.105 1 96.12 59 PRO B C 1
ATOM 1428 O O . PRO B 1 59 ? 0.355 -0.006 -5.734 1 96.12 59 PRO B O 1
ATOM 1431 N N . GLY B 1 60 ? 1.878 -0.333 -4.125 1 95.69 60 GLY B N 1
ATOM 1432 C CA . GLY B 1 60 ? 1.239 -1.562 -3.684 1 95.69 60 GLY B CA 1
ATOM 1433 C C . GLY B 1 60 ? 1.956 -2.221 -2.52 1 95.69 60 GLY B C 1
ATOM 1434 O O . GLY B 1 60 ? 3.021 -1.765 -2.102 1 95.69 60 GLY B O 1
ATOM 1435 N N . PRO B 1 61 ? 1.344 -3.244 -1.953 1 95.12 61 PRO B N 1
ATOM 1436 C CA . PRO B 1 61 ? 1.958 -3.982 -0.847 1 95.12 61 PRO B CA 1
ATOM 1437 C C . PRO B 1 61 ? 3.08 -4.91 -1.309 1 95.12 61 PRO B C 1
ATOM 1439 O O . PRO B 1 61 ? 2.994 -5.496 -2.391 1 95.12 61 PRO B O 1
ATOM 1442 N N . ALA B 1 62 ? 4.078 -5.004 -0.525 1 95.06 62 ALA B N 1
ATOM 1443 C CA . ALA B 1 62 ? 5.188 -5.918 -0.776 1 95.06 62 ALA B CA 1
ATOM 1444 C C . ALA B 1 62 ? 5.281 -6.98 0.316 1 95.06 62 ALA B C 1
ATOM 1446 O O . ALA B 1 62 ? 5.473 -6.656 1.491 1 95.06 62 ALA B O 1
ATOM 1447 N N . PHE B 1 63 ? 5.188 -8.172 -0.076 1 95.19 63 PHE B N 1
ATOM 1448 C CA . PHE B 1 63 ? 5.137 -9.289 0.864 1 95.19 63 PHE B CA 1
ATOM 1449 C C . PHE B 1 63 ? 6.453 -10.062 0.855 1 95.19 63 PHE B C 1
ATOM 1451 O O . PHE B 1 63 ? 7.004 -10.344 -0.209 1 95.19 63 PHE B O 1
ATOM 1458 N N . LEU B 1 64 ? 6.875 -10.32 2.047 1 93.94 64 LEU B N 1
ATOM 1459 C CA . LEU B 1 64 ? 7.965 -11.273 2.219 1 93.94 64 LEU B CA 1
ATOM 1460 C C . LEU B 1 64 ? 7.465 -12.703 2.076 1 93.94 64 LEU B C 1
ATOM 1462 O O . LEU B 1 64 ? 6.504 -13.102 2.738 1 93.94 64 LEU B O 1
ATOM 1466 N N . VAL B 1 65 ? 8.023 -13.469 1.19 1 94.75 65 VAL B N 1
ATOM 1467 C CA . VAL B 1 65 ? 7.746 -14.891 1.018 1 94.75 65 VAL B CA 1
ATOM 1468 C C . VAL B 1 65 ? 9.023 -15.695 1.239 1 94.75 65 VAL B C 1
ATOM 1470 O O . VAL B 1 65 ? 10.117 -15.141 1.279 1 94.75 65 VAL B O 1
ATOM 1473 N N . ASP B 1 66 ? 8.875 -16.953 1.479 1 93.75 66 ASP B N 1
ATOM 1474 C CA . ASP B 1 66 ? 10.039 -17.797 1.739 1 93.75 66 ASP B CA 1
ATOM 1475 C C . ASP B 1 66 ? 10.984 -17.812 0.539 1 93.75 66 ASP B C 1
ATOM 1477 O O . ASP B 1 66 ? 12.203 -17.781 0.703 1 93.75 66 ASP B O 1
ATOM 1481 N N . SER B 1 67 ? 10.461 -17.938 -0.607 1 96.38 67 SER B N 1
ATOM 1482 C CA . SER B 1 67 ? 11.203 -17.953 -1.864 1 96.38 67 SER B CA 1
ATOM 1483 C C . SER B 1 67 ? 10.383 -17.344 -2.996 1 96.38 67 SER B C 1
ATOM 1485 O O . SER B 1 67 ? 9.32 -17.875 -3.35 1 96.38 67 SER B O 1
ATOM 1487 N N . VAL B 1 68 ? 10.844 -16.25 -3.584 1 97.69 68 VAL B N 1
ATOM 1488 C CA . VAL B 1 68 ? 10.156 -15.594 -4.691 1 97.69 68 VAL B CA 1
ATOM 1489 C C . VAL B 1 68 ? 10.125 -16.531 -5.902 1 97.69 68 VAL B C 1
ATOM 1491 O O . VAL B 1 68 ? 9.102 -16.641 -6.582 1 97.69 68 VAL B O 1
ATOM 1494 N N . GLU B 1 69 ? 11.219 -17.172 -6.152 1 97.5 69 GLU B N 1
ATOM 1495 C CA . GLU B 1 69 ? 11.305 -18.078 -7.289 1 97.5 69 GLU B CA 1
ATOM 1496 C C . GLU B 1 69 ? 10.312 -19.234 -7.16 1 97.5 69 GLU B C 1
ATOM 1498 O O . GLU B 1 69 ? 9.648 -19.594 -8.133 1 97.5 69 GLU B O 1
ATOM 1503 N N . ARG B 1 70 ? 10.242 -19.812 -5.996 1 97.5 70 ARG B N 1
ATOM 1504 C CA . ARG B 1 70 ? 9.289 -20.891 -5.762 1 97.5 70 ARG B CA 1
ATOM 1505 C C . ARG B 1 70 ? 7.852 -20.406 -5.914 1 97.5 70 ARG B C 1
ATOM 1507 O O . ARG B 1 70 ? 7.02 -21.078 -6.52 1 97.5 70 ARG B O 1
ATOM 1514 N N . PHE B 1 71 ? 7.551 -19.266 -5.34 1 97.06 71 PHE B N 1
ATOM 1515 C CA . PHE B 1 71 ? 6.219 -18.672 -5.457 1 97.06 71 PHE B CA 1
ATOM 1516 C C . PHE B 1 71 ? 5.836 -18.5 -6.922 1 97.06 71 PHE B C 1
ATOM 1518 O O . PHE B 1 71 ? 4.727 -18.844 -7.324 1 97.06 71 PHE B O 1
ATOM 1525 N N . TYR B 1 72 ? 6.75 -17.938 -7.633 1 97.81 72 TYR B N 1
ATOM 1526 C CA . TYR B 1 72 ? 6.531 -17.719 -9.062 1 97.81 72 TYR B CA 1
ATOM 1527 C C . TYR B 1 72 ? 6.242 -19.031 -9.773 1 97.81 72 TYR B C 1
ATOM 1529 O O . TYR B 1 72 ? 5.273 -19.125 -10.531 1 97.81 72 TYR B O 1
ATOM 1537 N N . ALA B 1 73 ? 7.047 -19.984 -9.547 1 97.94 73 ALA B N 1
ATOM 1538 C CA . ALA B 1 73 ? 6.898 -21.281 -10.203 1 97.94 73 ALA B CA 1
ATOM 1539 C C . ALA B 1 73 ? 5.539 -21.906 -9.891 1 97.94 73 ALA B C 1
ATOM 1541 O O . ALA B 1 73 ? 4.906 -22.5 -10.758 1 97.94 73 ALA B O 1
ATOM 1542 N N . GLU B 1 74 ? 5.129 -21.734 -8.719 1 96.44 74 GLU B N 1
ATOM 1543 C CA . GLU B 1 74 ? 3.891 -22.344 -8.25 1 96.44 74 GLU B CA 1
ATOM 1544 C C . GLU B 1 74 ? 2.668 -21.594 -8.773 1 96.44 74 GLU B C 1
ATOM 1546 O O . GLU B 1 74 ? 1.573 -22.156 -8.852 1 96.44 74 GLU B O 1
ATOM 1551 N N . HIS B 1 75 ? 2.814 -20.328 -9.094 1 96.62 75 HIS B N 1
ATOM 1552 C CA . HIS B 1 75 ? 1.624 -19.516 -9.32 1 96.62 75 HIS B CA 1
ATOM 1553 C C . HIS B 1 75 ? 1.647 -18.875 -10.711 1 96.62 75 HIS B C 1
ATOM 1555 O O . HIS B 1 75 ? 0.692 -18.203 -11.102 1 96.62 75 HIS B O 1
ATOM 1561 N N . ARG B 1 76 ? 2.725 -19.031 -11.469 1 96.25 76 ARG B N 1
ATOM 1562 C CA . ARG B 1 76 ? 2.92 -18.312 -12.719 1 96.25 76 ARG B CA 1
ATOM 1563 C C . ARG B 1 76 ? 1.797 -18.625 -13.711 1 96.25 76 ARG B C 1
ATOM 1565 O O . ARG B 1 76 ? 1.492 -17.797 -14.578 1 96.25 76 ARG B O 1
ATOM 1572 N N . ASP B 1 77 ? 1.087 -19.75 -13.609 1 95.06 77 ASP B N 1
ATOM 1573 C CA . ASP B 1 77 ? 0.017 -20.109 -14.531 1 95.06 77 ASP B CA 1
ATOM 1574 C C . ASP B 1 77 ? -1.319 -19.516 -14.086 1 95.06 77 ASP B C 1
ATOM 1576 O O . ASP B 1 77 ? -2.281 -19.5 -14.859 1 95.06 77 ASP B O 1
ATOM 1580 N N . ARG B 1 78 ? -1.433 -19 -12.828 1 95 78 ARG B N 1
ATOM 1581 C CA . ARG B 1 78 ? -2.691 -18.531 -12.258 1 95 78 ARG B CA 1
ATOM 1582 C C . ARG B 1 78 ? -2.654 -17.016 -12.023 1 95 78 ARG B C 1
ATOM 1584 O O . ARG B 1 78 ? -3.701 -16.375 -11.93 1 95 78 ARG B O 1
ATOM 1591 N N . LEU B 1 79 ? -1.483 -16.547 -11.875 1 97.12 79 LEU B N 1
ATOM 1592 C CA . LEU B 1 79 ? -1.315 -15.117 -11.609 1 97.12 79 LEU B CA 1
ATOM 1593 C C . LEU B 1 79 ? -0.661 -14.422 -12.797 1 97.12 79 LEU B C 1
ATOM 1595 O O . LEU B 1 79 ? 0.134 -15.031 -13.523 1 97.12 79 LEU B O 1
ATOM 1599 N N . THR B 1 80 ? -1.006 -13.18 -13 1 96.75 80 THR B N 1
ATOM 1600 C CA . THR B 1 80 ? -0.415 -12.359 -14.055 1 96.75 80 THR B CA 1
ATOM 1601 C C . THR B 1 80 ? 0.818 -11.625 -13.539 1 96.75 80 THR B C 1
ATOM 1603 O O . THR B 1 80 ? 0.712 -10.508 -13.023 1 96.75 80 THR B O 1
ATOM 1606 N N . PHE B 1 81 ? 1.948 -12.242 -13.711 1 97.38 81 PHE B N 1
ATOM 1607 C CA . PHE B 1 81 ? 3.191 -11.617 -13.273 1 97.38 81 PHE B CA 1
ATOM 1608 C C . PHE B 1 81 ? 3.631 -10.531 -14.25 1 97.38 81 PHE B C 1
ATOM 1610 O O . PHE B 1 81 ? 3.604 -10.742 -15.469 1 97.38 81 PHE B O 1
ATOM 1617 N N . VAL B 1 82 ? 3.996 -9.414 -13.773 1 95.56 82 VAL B N 1
ATOM 1618 C CA . VAL B 1 82 ? 4.477 -8.312 -14.602 1 95.56 82 VAL B CA 1
ATOM 1619 C C . VAL B 1 82 ? 5.992 -8.18 -14.453 1 95.56 82 VAL B C 1
ATOM 1621 O O . VAL B 1 82 ? 6.664 -7.641 -15.336 1 95.56 82 VAL B O 1
ATOM 1624 N N . ALA B 1 83 ? 6.535 -8.508 -13.305 1 95.12 83 ALA B N 1
ATOM 1625 C CA . ALA B 1 83 ? 7.973 -8.68 -13.109 1 95.12 83 ALA B CA 1
ATOM 1626 C C . ALA B 1 83 ? 8.297 -10.094 -12.648 1 95.12 83 ALA B C 1
ATOM 1628 O O . ALA B 1 83 ? 7.855 -10.531 -11.586 1 95.12 83 ALA B O 1
ATOM 1629 N N . LYS B 1 84 ? 9.016 -10.766 -13.523 1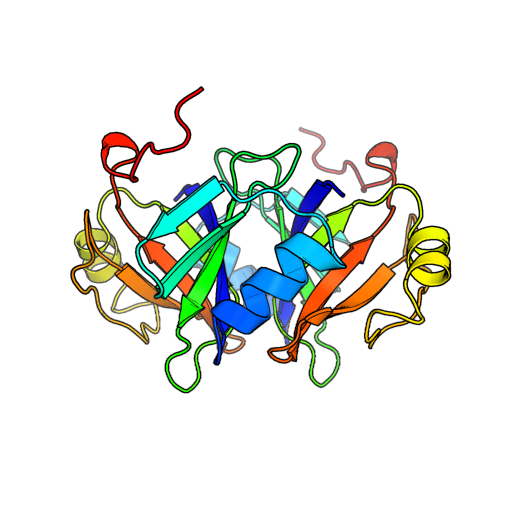 97.06 84 LYS B N 1
ATOM 1630 C CA . LYS B 1 84 ? 9.508 -12.078 -13.117 1 97.06 84 LYS B CA 1
ATOM 1631 C C . LYS B 1 84 ? 10.578 -11.961 -12.039 1 97.06 84 LYS B C 1
ATOM 1633 O O . LYS B 1 84 ? 11.125 -10.875 -11.82 1 97.06 84 LYS B O 1
ATOM 1638 N N . PRO B 1 85 ? 10.766 -13.07 -11.32 1 97.62 85 PRO B N 1
ATOM 1639 C CA . PRO B 1 85 ? 11.789 -12.984 -10.281 1 97.62 85 PRO B CA 1
ATOM 1640 C C . PRO B 1 85 ? 13.125 -12.453 -10.797 1 97.62 85 PRO B C 1
ATOM 1642 O O . PRO B 1 85 ? 13.625 -12.922 -11.82 1 97.62 85 PRO B O 1
ATOM 1645 N N . ARG B 1 86 ? 13.602 -11.477 -10.195 1 95.62 86 ARG B N 1
ATOM 1646 C CA . ARG B 1 86 ? 14.914 -10.906 -10.484 1 95.62 86 ARG B CA 1
ATOM 1647 C C . ARG B 1 86 ? 15.742 -10.758 -9.211 1 95.62 86 ARG B C 1
ATOM 1649 O O . ARG B 1 86 ? 15.195 -10.531 -8.133 1 95.62 86 ARG B O 1
ATOM 1656 N N . ALA B 1 87 ? 17.016 -10.789 -9.367 1 93.44 87 ALA B N 1
ATOM 1657 C CA . ALA B 1 87 ? 17.906 -10.656 -8.219 1 93.44 87 ALA B CA 1
ATOM 1658 C C . ALA B 1 87 ? 17.953 -9.219 -7.723 1 93.44 87 ALA B C 1
ATOM 1660 O O . ALA B 1 87 ? 17.984 -8.281 -8.523 1 93.44 87 ALA B O 1
ATOM 1661 N N . ILE B 1 88 ? 17.828 -9.102 -6.484 1 86.62 88 ILE B N 1
ATOM 1662 C CA . ILE B 1 88 ? 18.078 -7.848 -5.785 1 86.62 88 ILE B CA 1
ATOM 1663 C C . ILE B 1 88 ? 19.078 -8.086 -4.652 1 86.62 88 ILE B C 1
ATOM 1665 O O . ILE B 1 88 ? 19.391 -9.234 -4.324 1 86.62 88 ILE B O 1
ATOM 1669 N N . PRO B 1 89 ? 19.672 -6.965 -4.176 1 82.75 89 PRO B N 1
ATOM 1670 C CA . PRO B 1 89 ? 20.562 -7.199 -3.037 1 82.75 89 PRO B CA 1
ATOM 1671 C C . PRO B 1 89 ? 19.875 -7.945 -1.894 1 82.75 89 PRO B C 1
ATOM 1673 O O . PRO B 1 89 ? 18.906 -7.445 -1.319 1 82.75 89 PRO B O 1
ATOM 1676 N N . GLY B 1 90 ? 20.312 -9.148 -1.65 1 84.56 90 GLY B N 1
ATOM 1677 C CA . GLY B 1 90 ? 19.812 -9.898 -0.502 1 84.56 90 GLY B CA 1
ATOM 1678 C C . GLY B 1 90 ? 18.656 -10.812 -0.838 1 84.56 90 GLY B C 1
ATOM 1679 O O . GLY B 1 90 ? 18.062 -11.422 0.053 1 84.56 90 GLY B O 1
ATOM 1680 N N . GLY B 1 91 ? 18.359 -10.883 -2.084 1 93.19 91 GLY B N 1
ATOM 1681 C CA . GLY B 1 91 ? 17.281 -11.797 -2.414 1 93.19 91 GLY B CA 1
ATOM 1682 C C . GLY B 1 91 ? 16.719 -11.586 -3.811 1 93.19 91 GLY B C 1
ATOM 1683 O O . GLY B 1 91 ? 17.484 -11.398 -4.762 1 93.19 91 GLY B O 1
ATOM 1684 N N . HIS B 1 92 ? 15.445 -11.734 -3.947 1 95.5 92 HIS B N 1
ATOM 1685 C CA . HIS B 1 92 ? 14.75 -11.609 -5.227 1 95.5 92 HIS B CA 1
ATOM 1686 C C . HIS B 1 92 ? 13.508 -10.742 -5.09 1 95.5 92 HIS B C 1
ATOM 1688 O O . HIS B 1 92 ? 12.984 -10.562 -3.986 1 95.5 92 HIS B O 1
ATOM 1694 N N . TRP B 1 93 ? 13.078 -10.25 -6.223 1 95.06 93 TRP B N 1
ATOM 1695 C CA . TRP B 1 93 ? 11.898 -9.398 -6.34 1 95.06 93 TRP B CA 1
ATOM 1696 C C . TRP B 1 93 ? 11.023 -9.844 -7.508 1 95.06 93 TRP B C 1
ATOM 1698 O O . TRP B 1 93 ? 11.539 -10.211 -8.57 1 95.06 93 TRP B O 1
ATOM 1708 N N . ALA B 1 94 ? 9.797 -9.852 -7.367 1 96.88 94 ALA B N 1
ATOM 1709 C CA . ALA B 1 94 ? 8.82 -10.094 -8.422 1 96.88 94 ALA B CA 1
ATOM 1710 C C . ALA B 1 94 ? 7.516 -9.344 -8.141 1 96.88 94 ALA B C 1
ATOM 1712 O O . ALA B 1 94 ? 7.344 -8.773 -7.062 1 96.88 94 ALA B O 1
ATOM 1713 N N . SER B 1 95 ? 6.664 -9.258 -9.086 1 97.56 95 SER B N 1
ATOM 1714 C CA . SER B 1 95 ? 5.359 -8.641 -8.867 1 97.56 95 SER B CA 1
ATOM 1715 C C . SER B 1 95 ? 4.309 -9.234 -9.805 1 97.56 95 SER B C 1
ATOM 1717 O O . SER B 1 95 ? 4.629 -9.664 -10.914 1 97.56 95 SER B O 1
ATOM 1719 N N . PHE B 1 96 ? 3.121 -9.297 -9.375 1 97.31 96 PHE B N 1
ATOM 1720 C CA . PHE B 1 96 ? 1.97 -9.688 -10.172 1 97.31 96 PHE B CA 1
ATOM 1721 C C . PHE B 1 96 ? 0.815 -8.711 -9.984 1 97.31 96 PHE B C 1
ATOM 1723 O O . PHE B 1 96 ? 0.842 -7.883 -9.07 1 97.31 96 PHE B O 1
ATOM 1730 N N . LEU B 1 97 ? -0.149 -8.766 -10.883 1 97.12 97 LEU B N 1
ATOM 1731 C CA . LEU B 1 97 ? -1.275 -7.844 -10.859 1 97.12 97 LEU B CA 1
ATOM 1732 C C . LEU B 1 97 ? -2.531 -8.523 -10.328 1 97.12 97 LEU B C 1
ATOM 1734 O O . LEU B 1 97 ? -2.787 -9.695 -10.648 1 97.12 97 LEU B O 1
ATOM 1738 N N . ASP B 1 98 ? -3.285 -7.793 -9.547 1 96.19 98 ASP B N 1
ATOM 1739 C CA . ASP B 1 98 ? -4.629 -8.25 -9.219 1 96.19 98 ASP B CA 1
ATOM 1740 C C . ASP B 1 98 ? -5.605 -7.957 -10.352 1 96.19 98 ASP B C 1
ATOM 1742 O O . ASP B 1 98 ? -5.223 -7.383 -11.375 1 96.19 98 ASP B O 1
ATOM 1746 N N . PRO B 1 99 ? -6.859 -8.359 -10.234 1 95.56 99 PRO B N 1
ATOM 1747 C CA . PRO B 1 99 ? -7.809 -8.203 -11.336 1 95.56 99 PRO B CA 1
ATOM 1748 C C . PRO B 1 99 ? -8.031 -6.738 -11.711 1 95.56 99 PRO B C 1
ATOM 1750 O O . PRO B 1 99 ? -8.492 -6.441 -12.82 1 95.56 99 PRO B O 1
ATOM 1753 N N . ALA B 1 100 ? -7.781 -5.828 -10.797 1 94.56 100 ALA B N 1
ATOM 1754 C CA . ALA B 1 100 ? -7.969 -4.402 -11.055 1 94.56 100 ALA B CA 1
ATOM 1755 C C . ALA B 1 100 ? -6.715 -3.783 -11.664 1 94.56 100 ALA B C 1
ATOM 1757 O O . ALA B 1 100 ? -6.676 -2.58 -11.938 1 94.56 100 ALA B O 1
ATOM 1758 N N . GLY B 1 101 ? -5.676 -4.559 -11.836 1 94.88 101 GLY B N 1
ATOM 1759 C CA . GLY B 1 101 ? -4.434 -4.066 -12.406 1 94.88 101 GLY B CA 1
ATOM 1760 C C . GLY B 1 101 ? -3.488 -3.49 -11.367 1 94.88 101 GLY B C 1
ATOM 1761 O O . GLY B 1 101 ? -2.52 -2.811 -11.711 1 94.88 101 GLY B O 1
ATOM 1762 N N . HIS B 1 102 ? -3.785 -3.684 -10.141 1 95.94 102 HIS B N 1
ATOM 1763 C CA . HIS B 1 102 ? -2.904 -3.205 -9.086 1 95.94 102 HIS B CA 1
ATOM 1764 C C . HIS B 1 102 ? -1.806 -4.219 -8.781 1 95.94 102 HIS B C 1
ATOM 1766 O O . HIS B 1 102 ? -2.062 -5.426 -8.75 1 95.94 102 HIS B O 1
ATOM 1772 N N . PRO B 1 103 ? -0.662 -3.723 -8.469 1 96.5 103 PRO B N 1
ATOM 1773 C CA . PRO B 1 103 ? 0.447 -4.652 -8.234 1 96.5 103 PRO B CA 1
ATOM 1774 C C . PRO B 1 103 ? 0.473 -5.195 -6.809 1 96.5 103 PRO B C 1
ATOM 1776 O O . PRO B 1 103 ? 0.107 -4.488 -5.867 1 96.5 103 PRO B O 1
ATOM 1779 N N . VAL B 1 104 ? 0.872 -6.387 -6.684 1 96.38 104 VAL B N 1
ATOM 1780 C CA . VAL B 1 104 ? 1.34 -7.023 -5.461 1 96.38 104 VAL B CA 1
ATOM 1781 C C . VAL B 1 104 ? 2.805 -7.43 -5.613 1 96.38 104 VAL B C 1
ATOM 1783 O O . VAL B 1 104 ? 3.156 -8.18 -6.527 1 96.38 104 VAL B O 1
ATOM 1786 N N . TYR B 1 105 ? 3.604 -6.926 -4.73 1 96.56 105 TYR B N 1
ATOM 1787 C CA . TYR B 1 105 ? 5.039 -7.172 -4.828 1 96.56 105 TYR B CA 1
ATOM 1788 C C . TYR B 1 105 ? 5.461 -8.297 -3.891 1 96.56 105 TYR B C 1
ATOM 1790 O O . TYR B 1 105 ? 4.855 -8.492 -2.834 1 96.56 105 TYR B O 1
ATOM 1798 N N . LEU B 1 106 ? 6.465 -9 -4.316 1 96.56 106 LEU B N 1
ATOM 1799 C CA . LEU B 1 106 ? 7.039 -10.094 -3.537 1 96.56 106 LEU B CA 1
ATOM 1800 C C . LEU B 1 106 ? 8.539 -9.891 -3.344 1 96.56 106 LEU B C 1
ATOM 1802 O O . LEU B 1 106 ? 9.234 -9.453 -4.262 1 96.56 106 LEU B O 1
ATOM 1806 N N . LEU B 1 107 ? 8.992 -10.227 -2.234 1 95.81 107 LEU B N 1
ATOM 1807 C CA . LEU B 1 107 ? 10.43 -10.289 -2.002 1 95.81 107 LEU B CA 1
ATOM 1808 C C . LEU B 1 107 ? 10.766 -11.414 -1.028 1 95.81 107 LEU B C 1
ATOM 1810 O O . LEU B 1 107 ? 9.906 -11.867 -0.271 1 95.81 107 LEU B O 1
ATOM 1814 N N . ASP B 1 108 ? 11.867 -12.102 -0.973 1 94.88 108 ASP B N 1
ATOM 1815 C CA . ASP B 1 108 ? 12.273 -13.164 -0.057 1 94.88 108 ASP B CA 1
ATOM 1816 C C . ASP B 1 108 ? 13.555 -12.781 0.685 1 94.88 108 ASP B C 1
ATOM 1818 O O . ASP B 1 108 ? 14.211 -13.641 1.284 1 94.88 108 ASP B O 1
ATOM 1822 N N . GLN B 1 109 ? 13.828 -11.352 0.89 1 74.25 109 GLN B N 1
ATOM 1823 C CA . GLN B 1 109 ? 15.055 -10.914 1.548 1 74.25 109 GLN B CA 1
ATOM 1824 C C . GLN B 1 109 ? 15.047 -11.281 3.027 1 74.25 109 GLN B C 1
ATOM 1826 O O . GLN B 1 109 ? 14.016 -11.188 3.693 1 74.25 109 GLN B O 1
ATOM 1831 N N . VAL B 1 110 ? 16.016 -12.07 3.504 1 56.53 110 VAL B N 1
ATOM 1832 C CA . VAL B 1 110 ? 16.219 -12.5 4.883 1 56.53 110 VAL B CA 1
ATOM 1833 C C . VAL B 1 110 ? 16.547 -11.297 5.758 1 56.53 110 VAL B C 1
ATOM 1835 O O . VAL B 1 110 ? 17.391 -10.469 5.387 1 56.53 110 VAL B O 1
ATOM 1838 N N . PRO B 1 111 ? 15.555 -10.875 6.656 1 53.31 111 PRO B N 1
ATOM 1839 C CA . PRO B 1 111 ? 15.789 -9.75 7.562 1 53.31 111 PRO B CA 1
ATOM 1840 C C . PRO B 1 111 ? 17.281 -9.539 7.859 1 53.31 111 PRO B C 1
ATOM 1842 O O . PRO B 1 111 ? 17.719 -8.398 8.008 1 53.31 111 PRO B O 1
ATOM 1845 N N . GLU B 1 112 ? 17.984 -10.562 8.117 1 48.09 112 GLU B N 1
ATOM 1846 C CA . GLU B 1 112 ? 19.375 -10.43 8.523 1 48.09 112 GLU B CA 1
ATOM 1847 C C . GLU B 1 112 ? 20.188 -9.656 7.484 1 48.09 112 GLU B C 1
ATOM 1849 O O . GLU B 1 112 ? 21.25 -9.102 7.797 1 48.09 112 GLU B O 1
ATOM 1854 N N . GLN B 1 113 ? 19.766 -9.656 6.438 1 48.47 113 GLN B N 1
ATOM 1855 C CA . GLN B 1 113 ? 20.594 -9.031 5.414 1 48.47 113 GLN B CA 1
ATOM 1856 C C . GLN B 1 113 ? 20.062 -7.652 5.043 1 48.47 113 GLN B C 1
ATOM 1858 O O . GLN B 1 113 ? 20.516 -7.039 4.082 1 48.47 113 GLN B O 1
ATOM 1863 N N . LEU B 1 114 ? 18.875 -7.359 5.586 1 51.59 114 LEU B N 1
ATOM 1864 C CA . LEU B 1 114 ? 18.5 -5.965 5.359 1 51.59 114 LEU B CA 1
ATOM 1865 C C . LEU B 1 114 ? 19.531 -5.023 5.953 1 51.59 114 LEU B C 1
ATOM 1867 O O . LEU B 1 114 ? 20.016 -5.242 7.07 1 51.59 114 LEU B O 1
ATOM 1871 N N . PRO B 1 115 ? 20.141 -4.234 5.328 1 45.47 115 PRO B N 1
ATOM 1872 C CA . PRO B 1 115 ? 21.203 -3.422 5.914 1 45.47 115 PRO B CA 1
ATOM 1873 C C . PRO B 1 115 ? 20.797 -2.783 7.242 1 45.47 115 PRO B C 1
ATOM 1875 O O . PRO B 1 115 ? 19.688 -2.277 7.371 1 45.47 115 PRO B O 1
ATOM 1878 N N . GLN B 1 116 ? 20.922 -3.457 8.383 1 42.47 116 GLN B N 1
ATOM 1879 C CA . GLN B 1 116 ? 20.812 -3 9.766 1 42.47 116 GLN B CA 1
ATOM 1880 C C . GLN B 1 116 ? 21.375 -1.596 9.93 1 42.47 116 GLN B C 1
ATOM 1882 O O . GLN B 1 116 ? 21.406 -1.058 11.039 1 42.47 116 GLN B O 1
ATOM 1887 N N . ARG B 1 117 ? 21.359 -0.703 9.109 1 39.91 117 ARG B N 1
ATOM 1888 C CA . ARG B 1 117 ? 22.188 0.418 9.531 1 39.91 117 ARG B CA 1
ATOM 1889 C C . ARG B 1 117 ? 21.625 1.068 10.797 1 39.91 117 ARG B C 1
ATOM 1891 O O . ARG B 1 117 ? 22.094 2.119 11.227 1 39.91 117 ARG B O 1
ATOM 1898 N N . ILE B 1 118 ? 20.312 0.795 11.273 1 34.94 118 ILE B N 1
ATOM 1899 C CA . ILE B 1 118 ? 20.125 1.844 12.273 1 34.94 118 ILE B CA 1
ATOM 1900 C C . ILE B 1 118 ? 21 1.563 13.492 1 34.94 118 ILE B C 1
ATOM 1902 O O . ILE B 1 118 ? 20.719 0.637 14.258 1 34.94 118 ILE B O 1
ATOM 1906 N N . SER B 1 119 ? 22.219 1.3 13.312 1 28.09 119 SER B N 1
ATOM 1907 C CA . SER B 1 119 ? 22.969 1.456 14.555 1 28.09 119 SER B CA 1
ATOM 1908 C C . SER B 1 119 ? 22.547 2.711 15.305 1 28.09 119 SER B C 1
ATOM 1910 O O . SER B 1 119 ? 22.5 3.803 14.734 1 28.09 119 SER B O 1
ATOM 1912 N N . ALA B 1 120 ? 21.875 2.588 16.438 1 26.17 120 ALA B N 1
ATOM 1913 C CA . ALA B 1 120 ? 21.906 3.604 17.484 1 26.17 120 ALA B CA 1
ATOM 1914 C C . ALA B 1 120 ? 23.344 3.928 17.906 1 26.17 120 ALA B C 1
ATOM 1916 O O . ALA B 1 120 ? 24.188 3.033 17.984 1 26.17 120 ALA B O 1
#

Sequence (240 aa):
MRLAFTYNPVPDVEEALSFYRDTLGWTEAWRHGDHTVAFTIPGTNVQFMVGPRVAGEQPGPAFLVDSVERFYAEHRDRLTFVAKPRAIPGGHWASFLDPAGHPVYLLDQVPEQLPQRISAMRLAFTYNPVPDVEEALSFYRDTLGWTEAWRHGDHTVAFTIPGTNVQFMVGPRVAGEQPGPAFLVDSVERFYAEHRDRLTFVAKPRAIPGGHWASFLDPAGHPVYLLDQVPEQLPQRISA

Foldseek 3Di:
DAWAEFEAADQAQVVVCCCCCVVVVFAWDDDDPRFKTWTDDPPDNYIYMYGHDDPPAGIDTEGADQALQVVCVVCVVPFAWPAHWDDDQQWTKTWTADPVRHIYIYTHRDVVRPPNPPDD/DAWAEFEAADQAQVVVCCCCCVVVVFAWDDDDPRFKTWTDDPPDNYIYMYGHDDPPAGIDTEGADQALQVVCVVCVVPFAWPAHWDDDQQWTKTWTADPVRHIYIYTNRDVVRPPNPPPD

Solvent-accessible surface area (backbone atoms only — not comparable to full-atom values): 12932 Å² total; per-residue (Å²): 107,30,64,42,29,43,36,38,49,22,88,47,50,67,61,49,48,49,42,44,36,68,72,68,61,43,47,75,50,43,67,52,79,89,49,32,39,30,28,55,35,52,96,49,86,41,27,43,29,37,25,69,46,53,93,89,58,60,36,30,49,26,25,38,36,90,43,40,61,57,51,44,71,74,35,55,93,81,43,53,62,79,37,69,71,39,84,44,96,59,38,33,36,31,28,30,42,48,96,73,66,46,43,41,33,37,26,27,56,52,71,87,59,46,80,64,70,64,69,130,108,29,64,42,30,44,34,39,50,23,88,49,48,66,61,48,48,48,42,46,35,67,72,71,60,45,48,75,51,43,67,51,79,88,48,32,40,30,27,54,34,52,97,49,86,40,26,42,31,38,26,69,48,54,92,89,58,61,35,30,48,25,24,38,36,89,42,42,62,59,50,43,70,74,33,55,90,80,45,55,63,78,38,69,71,39,84,44,97,58,38,31,37,29,28,30,42,48,97,74,67,45,44,41,34,37,26,28,56,51,72,87,58,46,79,64,66,65,68,128

Nearest PDB structures (foldseek):
  3rhe-assembly1_A  TM=8.057E-01  e=1.413E-06  Legionella pneumophila subsp. pneumophila str. Philadelphia 1
  7yvv-assembly1_A  TM=6.868E-01  e=9.516E-05  Amycolatopsis sp. Hca4
  3r4q-assembly2_D  TM=4.168E-01  e=5.306E-06  Agrobacterium fabrum str. C58
  3r4q-assembly3_E-2  TM=4.229E-01  e=8.083E-06  Agrobacterium fabrum str. C58
  1r9c-assembly1_A  TM=3.451E-01  e=7.808E-04  Mesorhizobium loti

Organism: Pseudonocardia thermophila (NCBI:txid1848)

Radius of gyration: 17.33 Å; Cα contacts (8 Å, |Δi|>4): 543; chains: 2; bounding box: 45×47×35 Å

Secondary structure (DSSP, 8-state):
-EEEEEEEEES-HHHHHIIIIIIS-PPEEEEETTTEEEEE-TTSS-EEEEEEPPTT---EEEEE-S-HHHHHHHHTTTSEEEEEEEEETTEEEEEEE-TTS-EEEEE---GGGS------/-EEEEEEEEES-HHHHHIIIIIIS-PPEEEEETTTEEEEE-TTSS-EEEEEEPPTT---EEEEE-S-HHHHHHHHTTTSEEEEEEEEETTEEEEEEE-TTS-EEEEE---GGGS------

pLDDT: mean 88.12, std 15.4, range [22.59, 97.94]

InterPro domains:
  IPR004360 Glyoxalase/fosfomycin resistance/dioxygenase domain [PF00903] (9-104)
  IPR029068 Glyoxalase/Bleomycin resistance protein/Dihydroxybiphenyl dioxygenase [G3DSA:3.10.180.10] (2-114)
  IPR029068 Glyoxalase/Bleomycin resistance protein/Dihydroxybiphenyl dioxygenase [SSF54593] (1-111)
  IPR037523 Vicinal oxygen chelate (VOC), core domain [PS51819] (2-109)